Protein AF-A0A0D2G401-F1 (afdb_monomer)

Solvent-accessible surface area (backbone atoms only — not comparable to full-atom values): 17181 Å² total; per-residue (Å²): 138,90,84,88,85,90,82,83,98,74,94,77,90,79,86,78,84,79,87,78,91,78,83,87,80,90,78,93,78,93,73,88,75,78,87,76,73,80,74,78,80,85,78,74,81,63,82,81,68,84,42,55,52,25,94,69,76,30,44,47,68,45,94,86,51,48,35,33,38,40,31,29,62,87,71,49,69,51,73,45,45,28,28,51,22,92,84,48,61,61,70,64,41,33,55,47,48,50,66,41,34,39,53,67,90,87,55,87,67,69,76,70,87,64,90,81,64,101,75,67,71,48,58,47,68,21,50,91,33,41,40,76,40,77,70,24,31,38,36,35,35,34,32,11,39,92,38,46,67,58,48,50,52,51,49,54,55,46,51,54,52,18,60,79,63,76,52,65,64,42,76,32,74,41,72,54,96,94,45,71,51,28,32,40,36,42,34,33,46,37,68,83,66,58,12,31,38,62,66,32,49,51,50,51,51,53,44,50,62,62,48,70,83,50,69,39,54,37,58,44,84,70,60,84,90,54,57,73,68,59,52,51,52,50,47,51,53,50,53,53,52,39,53,51,51,38,49,53,54,50,52,54,47,50,70,68,63,62,61,74,75,69,67,74,77,74,78,73,82,86,80,82,81,82,80,84,89,132

Secondary structure (DSSP, 8-state):
-------S--------PPP---------------------------------B-SS--EEE-TTSSEEEEEBTTS-EEEEE--B-TT--HHHHHHHHHHHHPPPTTS--TT----SSS-PPPPBS--SS-EE-TTSS-EEEEEE-S-HHHHHHHHHHHHHHHHHHT-PPEEEEEEETTEEEEEEEEEE-BTTTTBB-HHHHHHHHHHHHHHTTS-TB-B----TTS-HHHHHHHHHHHHHHHHHHHHHHHHHHHHHT-GGGGTTT--------PPPP-

pLDDT: mean 75.12, std 23.84, range [32.28, 98.5]

Nearest PDB structures (foldseek):
  7bio-assembly1_A  TM=4.732E-01  e=2.708E-01  Streptomyces bottropensis
  9cnz-assembly1_C  TM=3.315E-01  e=2.251E-01  Escherichia coli
  9cxn-assembly1_A  TM=2.986E-01  e=4.431E-01  Homo sapiens
  9cxm-assembly1_A  TM=3.126E-01  e=1.427E+00  Homo sapiens
  9cxw-assembly1_B  TM=3.032E-01  e=4.891E+00  Homo sapiens

InterPro domains:
  IPR001533 Pterin 4 alpha carbinolamine dehydratase [PF01329] (129-210)
  IPR036428 Pterin 4 alpha carbinolamine dehydratase superfamily [G3DSA:3.30.1360.20] (128-212)
  IPR036428 Pterin 4 alpha carbinolamine dehydratase superfamily [SSF55248] (128-211)

Structure (mmCIF, N/CA/C/O backbone):
data_AF-A0A0D2G401-F1
#
_entry.id   AF-A0A0D2G401-F1
#
loop_
_atom_site.group_PDB
_atom_site.id
_atom_site.type_symbol
_atom_site.label_atom_id
_atom_site.label_alt_id
_atom_site.label_comp_id
_atom_site.label_asym_id
_atom_site.label_entity_id
_atom_site.label_seq_id
_atom_site.pdbx_PDB_ins_code
_atom_site.Cartn_x
_atom_site.Cartn_y
_atom_site.Cartn_z
_atom_site.occupancy
_atom_site.B_iso_or_equiv
_atom_site.auth_seq_id
_atom_site.auth_comp_id
_atom_site.auth_asym_id
_atom_site.auth_atom_id
_atom_site.pdbx_PDB_model_num
ATOM 1 N N . MET A 1 1 ? -31.422 2.464 -37.347 1.00 40.69 1 MET A N 1
ATOM 2 C CA . MET A 1 1 ? -31.922 1.142 -37.783 1.00 40.69 1 MET A CA 1
ATOM 3 C C . MET A 1 1 ? -31.826 0.205 -36.592 1.00 40.69 1 MET A C 1
ATOM 5 O O . MET A 1 1 ? -30.722 0.005 -36.108 1.00 40.69 1 MET A O 1
ATOM 9 N N . LEU A 1 2 ? -32.962 -0.252 -36.055 1.00 32.78 2 LEU A N 1
ATOM 10 C CA . LEU A 1 2 ? -33.026 -1.167 -34.909 1.00 32.78 2 LEU A CA 1
ATOM 11 C C . LEU A 1 2 ? -33.154 -2.605 -35.416 1.00 32.78 2 LEU A C 1
ATOM 13 O O . LEU A 1 2 ? -34.022 -2.883 -36.237 1.00 32.78 2 LEU A O 1
ATOM 17 N N . GLN A 1 3 ? -32.340 -3.507 -34.878 1.00 38.44 3 GLN A N 1
ATOM 18 C CA . GLN A 1 3 ? -32.500 -4.949 -35.029 1.00 38.44 3 GLN A CA 1
ATOM 19 C C . GLN A 1 3 ? -32.642 -5.525 -33.615 1.00 38.44 3 GLN A C 1
ATOM 21 O O . GLN A 1 3 ? -31.786 -5.290 -32.764 1.00 38.44 3 GLN A O 1
ATOM 26 N N . VAL A 1 4 ? -33.764 -6.193 -33.340 1.00 35.38 4 VAL A N 1
ATOM 27 C CA . VAL A 1 4 ? -34.111 -6.734 -32.017 1.00 35.38 4 VAL A CA 1
ATOM 28 C C . VAL A 1 4 ? -34.058 -8.257 -32.095 1.00 35.38 4 VAL A C 1
ATOM 30 O O . VAL A 1 4 ? -34.804 -8.857 -32.862 1.00 35.38 4 VAL A O 1
ATOM 33 N N . HIS A 1 5 ? -33.201 -8.877 -31.285 1.00 35.75 5 HIS A N 1
ATOM 34 C CA . HIS A 1 5 ? -33.272 -10.303 -30.965 1.00 35.75 5 HIS A CA 1
ATOM 35 C C . HIS A 1 5 ? -33.695 -10.455 -29.501 1.00 35.75 5 HIS A C 1
ATOM 37 O O . HIS A 1 5 ? -33.092 -9.862 -28.609 1.00 35.75 5 HIS A O 1
ATOM 43 N N . HIS A 1 6 ? -34.739 -11.251 -29.264 1.00 32.28 6 HIS A N 1
ATOM 44 C CA . HIS A 1 6 ? -35.272 -11.561 -27.940 1.00 32.28 6 HIS A CA 1
ATOM 45 C C . HIS A 1 6 ? -34.906 -12.991 -27.541 1.00 32.28 6 HIS A C 1
ATOM 47 O O . HIS A 1 6 ? -35.443 -13.917 -28.137 1.00 32.28 6 HIS A O 1
ATOM 53 N N . VAL A 1 7 ? -34.083 -13.158 -26.497 1.00 38.00 7 VAL A N 1
ATOM 54 C CA . VAL A 1 7 ? -34.142 -14.278 -25.534 1.00 38.00 7 VAL A CA 1
ATOM 55 C C . VAL A 1 7 ? -33.543 -13.799 -24.198 1.00 38.00 7 VAL A C 1
ATOM 57 O O . VAL A 1 7 ? -32.400 -13.359 -24.168 1.00 38.00 7 VAL A O 1
ATOM 60 N N . GLY A 1 8 ? -34.292 -13.933 -23.094 1.00 39.72 8 GLY A N 1
ATOM 61 C CA . GLY A 1 8 ? -33.742 -13.989 -21.727 1.00 39.72 8 GLY A CA 1
ATOM 62 C C . GLY A 1 8 ? -33.809 -12.703 -20.888 1.00 39.72 8 GLY A C 1
ATOM 63 O O . GLY A 1 8 ? -33.126 -11.723 -21.156 1.00 39.72 8 GLY A O 1
ATOM 64 N N . ASN A 1 9 ? -34.614 -12.744 -19.821 1.00 46.44 9 ASN A N 1
ATOM 65 C CA . ASN A 1 9 ? -34.844 -11.681 -18.836 1.00 46.44 9 ASN A CA 1
ATOM 66 C C . ASN A 1 9 ? -33.558 -11.100 -18.217 1.00 46.44 9 ASN A C 1
ATOM 68 O O . ASN A 1 9 ? -32.934 -11.756 -17.385 1.00 46.44 9 ASN A O 1
ATOM 72 N N . ARG A 1 10 ? -33.253 -9.835 -18.540 1.00 37.25 10 ARG A N 1
ATOM 73 C CA . ARG A 1 10 ? -32.708 -8.782 -17.652 1.00 37.25 10 ARG A CA 1
ATOM 74 C C . ARG A 1 10 ? -32.626 -7.469 -18.445 1.00 37.25 10 ARG A C 1
ATOM 76 O O . ARG A 1 10 ? -31.823 -7.346 -19.364 1.00 37.25 10 ARG A O 1
ATOM 83 N N . CYS A 1 11 ? -33.451 -6.484 -18.093 1.00 32.97 11 CYS A N 1
ATOM 84 C CA . CYS A 1 11 ? -33.366 -5.134 -18.653 1.00 32.97 11 CYS A CA 1
ATOM 85 C C . CYS A 1 11 ? -32.140 -4.416 -18.072 1.00 32.97 11 CYS A C 1
ATOM 87 O O . CYS A 1 11 ? -32.149 -4.025 -16.908 1.00 32.97 11 CYS A O 1
ATOM 89 N N . ILE A 1 12 ? -31.092 -4.241 -18.878 1.00 37.25 12 ILE A N 1
ATOM 90 C CA . ILE A 1 12 ? -29.995 -3.309 -18.596 1.00 37.25 12 ILE A CA 1
ATOM 91 C C . ILE A 1 12 ? -30.171 -2.120 -19.539 1.00 37.25 12 ILE A C 1
ATOM 93 O O . ILE A 1 12 ? -29.899 -2.214 -20.736 1.00 37.25 12 ILE A O 1
ATOM 97 N N . THR A 1 13 ? -30.632 -0.994 -19.004 1.00 37.25 13 THR A N 1
ATOM 98 C CA . THR A 1 13 ? -30.715 0.268 -19.744 1.00 37.25 13 THR A CA 1
ATOM 99 C C . THR A 1 13 ? -29.316 0.883 -19.819 1.00 37.25 13 THR A C 1
ATOM 101 O O . THR A 1 13 ? -28.859 1.518 -18.873 1.00 37.25 13 THR A O 1
ATOM 104 N N . ARG A 1 14 ? -28.605 0.683 -20.936 1.00 35.31 14 ARG A N 1
ATOM 105 C CA . ARG A 1 14 ? -27.392 1.449 -21.267 1.00 35.31 14 ARG A CA 1
ATOM 106 C C . ARG A 1 14 ? -27.794 2.704 -22.037 1.00 35.31 14 ARG A C 1
ATOM 108 O O . ARG A 1 14 ? -28.233 2.613 -23.179 1.00 35.31 14 ARG A O 1
ATOM 115 N N . ILE A 1 15 ? -27.626 3.870 -21.417 1.00 42.66 15 ILE A N 1
ATOM 116 C CA . ILE A 1 15 ? -27.708 5.163 -22.101 1.00 42.66 15 ILE A CA 1
ATOM 117 C C . ILE A 1 15 ? -26.323 5.455 -22.685 1.00 42.66 15 ILE A C 1
ATOM 119 O O . ILE A 1 15 ? -25.358 5.619 -21.944 1.00 42.66 15 ILE A O 1
ATOM 123 N N . ILE A 1 16 ? -26.232 5.501 -24.014 1.00 37.31 16 ILE A N 1
ATOM 124 C CA . ILE A 1 16 ? -25.067 6.000 -24.750 1.00 37.31 16 ILE A CA 1
ATOM 125 C C . ILE A 1 16 ? -25.396 7.435 -25.177 1.00 37.31 16 ILE A C 1
ATOM 127 O O . ILE A 1 16 ? -26.24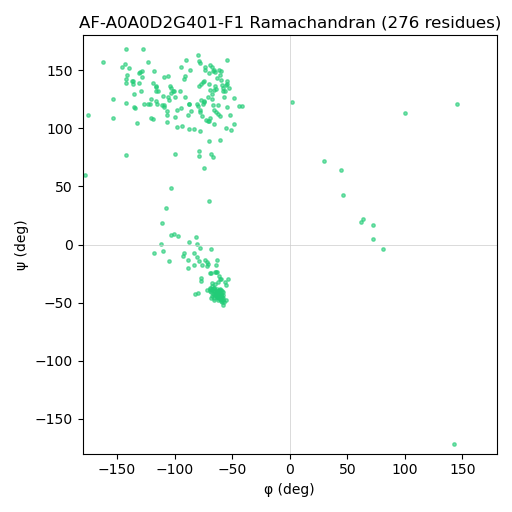6 7.604 -26.054 1.00 37.31 16 ILE A O 1
ATOM 131 N N . PRO A 1 17 ? -24.766 8.480 -24.618 1.00 43.41 17 PRO A N 1
ATOM 132 C CA . PRO A 1 17 ? -24.787 9.783 -25.258 1.00 43.41 17 PRO A CA 1
ATOM 133 C C . PRO A 1 17 ? -23.747 9.814 -26.385 1.00 43.41 17 PRO A C 1
ATOM 135 O O . PRO A 1 17 ? -22.551 9.613 -26.177 1.00 43.41 17 PRO A O 1
ATOM 138 N N . ALA A 1 18 ? -24.249 10.042 -27.597 1.00 35.56 18 ALA A N 1
ATOM 139 C CA . ALA A 1 18 ? -23.469 10.269 -28.801 1.00 35.56 18 ALA A CA 1
ATOM 140 C C . ALA A 1 18 ? -22.627 11.548 -28.684 1.00 35.56 18 ALA A C 1
ATOM 142 O O . ALA A 1 18 ? -23.067 12.560 -28.135 1.00 35.56 18 ALA A O 1
ATOM 143 N N . SER A 1 19 ? -21.418 11.489 -29.241 1.00 34.53 19 SER A N 1
ATOM 144 C CA . SER A 1 19 ? -20.530 12.631 -29.384 1.00 34.53 19 SER A CA 1
ATOM 145 C C . SER A 1 19 ? -21.128 13.661 -30.345 1.00 34.53 19 SER A C 1
ATOM 147 O O . SER A 1 19 ? -21.571 13.344 -31.448 1.00 34.53 19 SER A O 1
ATOM 149 N N . VAL A 1 20 ? -21.101 14.924 -29.931 1.00 43.16 20 VAL A N 1
ATOM 150 C CA . VAL A 1 20 ? -21.258 16.068 -30.828 1.00 43.16 20 VAL A CA 1
ATOM 151 C C . VAL A 1 20 ? -19.992 16.894 -30.690 1.00 43.16 20 VAL A C 1
ATOM 153 O O . VAL A 1 20 ? -19.742 17.513 -29.658 1.00 43.16 20 VAL A O 1
ATOM 156 N N . GLY A 1 21 ? -19.169 16.866 -31.734 1.00 33.06 21 GLY A N 1
ATOM 157 C CA . GLY A 1 21 ? -18.056 17.789 -31.878 1.00 33.06 21 GLY A CA 1
ATOM 158 C C . GLY A 1 21 ? -18.568 19.200 -32.152 1.00 33.06 21 GLY A C 1
ATOM 159 O O . GLY A 1 21 ? -19.469 19.388 -32.968 1.00 33.06 21 GLY A O 1
ATOM 160 N N . ARG A 1 22 ? -17.951 20.199 -31.517 1.00 37.66 22 ARG A N 1
ATOM 161 C CA . ARG A 1 22 ? -17.865 21.556 -32.064 1.00 37.66 22 ARG A CA 1
ATOM 162 C C . ARG A 1 22 ? -16.517 22.187 -31.753 1.00 37.66 22 ARG A C 1
ATOM 164 O O . ARG A 1 22 ? -15.961 22.041 -30.670 1.00 37.66 22 ARG A O 1
ATOM 171 N N . HIS A 1 23 ? -16.037 22.867 -32.783 1.00 32.69 23 HIS A N 1
ATOM 172 C CA . HIS A 1 23 ? -14.822 23.652 -32.875 1.00 32.69 23 HIS A CA 1
ATOM 173 C C . HIS A 1 23 ? -14.679 24.743 -31.808 1.00 32.69 23 HIS A C 1
ATOM 175 O O . HIS A 1 23 ? -15.617 25.473 -31.499 1.00 32.69 23 HIS A O 1
ATOM 181 N N . VAL A 1 24 ? -13.429 24.854 -31.357 1.00 36.97 24 VAL A N 1
ATOM 182 C CA . VAL A 1 24 ? -12.599 26.050 -31.148 1.00 36.97 24 VAL A CA 1
ATOM 183 C C . VAL A 1 24 ? -13.265 27.400 -31.456 1.00 36.97 24 VAL A C 1
ATOM 185 O O . VAL A 1 24 ? -13.588 27.696 -32.602 1.00 36.97 24 VAL A O 1
ATOM 188 N N . ASN A 1 25 ? -13.304 28.276 -30.450 1.00 33.84 25 ASN A N 1
ATOM 189 C CA . ASN A 1 25 ? -12.947 29.676 -30.646 1.00 33.84 25 ASN A CA 1
ATOM 190 C C . ASN A 1 25 ? -12.192 30.202 -29.423 1.00 33.84 25 ASN A C 1
ATOM 192 O O . ASN A 1 25 ? -12.658 30.142 -28.288 1.00 33.84 25 ASN A O 1
ATOM 196 N N . GLN A 1 26 ? -10.984 30.668 -29.710 1.00 41.41 26 GLN A N 1
ATOM 197 C CA . GLN A 1 26 ? -10.028 31.293 -28.815 1.00 41.41 26 GLN A CA 1
ATOM 198 C C . GLN A 1 26 ? -10.456 32.756 -28.638 1.00 41.41 26 GLN A C 1
ATOM 200 O O . GLN A 1 26 ? -10.518 33.495 -29.617 1.00 41.41 26 GLN A O 1
ATOM 205 N N . MET A 1 27 ? -10.733 33.194 -27.411 1.00 36.06 27 MET A N 1
ATOM 206 C CA . MET A 1 27 ? -10.718 34.617 -27.071 1.00 36.06 27 MET A CA 1
ATOM 207 C C . MET A 1 27 ? -9.969 34.817 -25.758 1.00 36.06 27 MET A C 1
ATOM 209 O O . MET A 1 27 ? -10.336 34.294 -24.710 1.00 36.06 27 MET A O 1
ATOM 213 N N . LEU A 1 28 ? -8.874 35.562 -25.880 1.00 43.41 28 LEU A N 1
ATOM 214 C CA . LEU A 1 28 ? -8.039 36.091 -24.814 1.00 43.41 28 LEU A CA 1
ATOM 215 C C . LEU A 1 28 ? -8.816 37.150 -24.026 1.00 43.41 28 LEU A C 1
ATOM 217 O O . LEU A 1 28 ? -9.286 38.112 -24.628 1.00 43.41 28 LEU A O 1
ATOM 221 N N . GLN A 1 29 ? -8.845 37.037 -22.696 1.00 40.53 29 GLN A N 1
ATOM 222 C CA . GLN A 1 29 ? -8.871 38.202 -21.807 1.00 40.53 29 GLN A CA 1
ATOM 223 C C . GLN A 1 29 ? -8.018 37.954 -20.549 1.00 40.53 29 GLN A C 1
ATOM 225 O O . GLN A 1 29 ? -7.993 36.829 -20.043 1.00 40.53 29 GLN A O 1
ATOM 230 N N . PRO A 1 30 ? -7.304 38.982 -20.048 1.00 43.06 30 PRO A N 1
ATOM 231 C CA . PRO A 1 30 ? -6.438 38.884 -18.882 1.00 43.06 30 PRO A CA 1
ATOM 232 C C . PRO A 1 30 ? -7.249 39.132 -17.602 1.00 43.06 30 PRO A C 1
ATOM 234 O O . PRO A 1 30 ? -7.842 40.193 -17.425 1.00 43.06 30 PRO A O 1
ATOM 237 N N . GLY A 1 31 ? -7.273 38.152 -16.701 1.00 36.28 31 GLY A N 1
ATOM 238 C CA . GLY A 1 31 ? -7.944 38.244 -15.405 1.00 36.28 31 GLY A CA 1
ATOM 239 C C . GLY A 1 31 ? -6.979 37.901 -14.278 1.00 36.28 31 GLY A C 1
ATOM 240 O O . GLY A 1 31 ? -6.401 36.819 -14.261 1.00 36.28 31 GLY A O 1
ATOM 241 N N . PHE A 1 32 ? -6.794 38.855 -13.372 1.00 45.03 32 PHE A N 1
ATOM 242 C CA . PHE A 1 32 ? -5.934 38.823 -12.193 1.00 45.03 32 PHE A CA 1
ATOM 243 C C . PHE A 1 32 ? -6.040 37.507 -11.407 1.00 45.03 32 PHE A C 1
ATOM 245 O O . PHE A 1 32 ? -7.103 37.148 -10.901 1.00 45.03 32 PHE A O 1
ATOM 252 N N . GLY A 1 33 ? -4.919 36.791 -11.298 1.00 39.19 33 GLY A N 1
ATOM 253 C CA . GLY A 1 33 ? -4.829 35.565 -10.512 1.00 39.19 33 GLY A CA 1
ATOM 254 C C . GLY A 1 33 ? -4.797 35.854 -9.005 1.00 39.19 33 GLY A C 1
ATOM 255 O O . GLY A 1 33 ? -4.123 36.798 -8.586 1.00 39.19 33 GLY A O 1
ATOM 256 N N . PRO A 1 34 ? -5.471 35.046 -8.168 1.00 44.97 34 PRO A N 1
ATOM 257 C CA . PRO A 1 34 ? -5.285 35.095 -6.727 1.00 44.97 34 PRO A CA 1
ATOM 258 C C . PRO A 1 34 ? -3.889 34.571 -6.378 1.00 44.97 34 PRO A C 1
ATOM 260 O O . PRO A 1 34 ? -3.456 33.525 -6.868 1.00 44.97 34 PRO A O 1
ATOM 263 N N . THR A 1 35 ? -3.194 35.312 -5.518 1.00 44.12 35 THR A N 1
ATOM 264 C CA . THR A 1 35 ? -1.897 34.976 -4.927 1.00 44.12 35 THR A CA 1
ATOM 265 C C . THR A 1 35 ? -1.939 33.572 -4.325 1.00 44.12 35 THR A C 1
ATOM 267 O O . THR A 1 35 ? -2.421 33.370 -3.210 1.00 44.12 35 THR A O 1
ATOM 270 N N . ARG A 1 36 ? -1.441 32.575 -5.066 1.00 37.94 36 ARG A N 1
ATOM 271 C CA . ARG A 1 36 ? -1.163 31.248 -4.517 1.00 37.94 36 ARG A CA 1
ATOM 272 C C . ARG A 1 36 ? 0.028 31.390 -3.583 1.00 37.94 36 ARG A C 1
ATOM 274 O O . ARG A 1 36 ? 1.157 31.572 -4.032 1.00 37.94 36 ARG A O 1
ATOM 281 N N . LEU A 1 37 ? -0.244 31.335 -2.284 1.00 49.09 37 LEU A N 1
ATOM 282 C CA . LEU A 1 37 ? 0.791 31.148 -1.278 1.00 49.09 37 LEU A CA 1
ATOM 283 C C . LEU A 1 37 ? 1.575 29.868 -1.615 1.00 49.09 37 LEU A C 1
ATOM 285 O O . LEU A 1 37 ? 0.959 28.865 -1.990 1.00 49.09 37 LEU A O 1
ATOM 289 N N . PRO A 1 38 ? 2.911 29.879 -1.505 1.00 38.22 38 PRO A N 1
ATOM 290 C CA . PRO A 1 38 ? 3.705 28.682 -1.713 1.00 38.22 38 PRO A CA 1
ATOM 291 C C . PRO A 1 38 ? 3.328 27.667 -0.632 1.00 38.22 38 PRO A C 1
ATOM 293 O O . PRO A 1 38 ? 3.557 27.891 0.556 1.00 38.22 38 PRO A O 1
ATOM 296 N N . HIS A 1 39 ? 2.721 26.552 -1.037 1.00 37.50 39 HIS A N 1
ATOM 297 C CA . HIS A 1 39 ? 2.644 25.390 -0.165 1.00 37.50 39 HIS A CA 1
ATOM 298 C C . HIS A 1 39 ? 4.075 24.981 0.201 1.00 37.50 39 HIS A C 1
ATOM 300 O O . HIS A 1 39 ? 4.923 24.902 -0.696 1.00 37.50 39 HIS A O 1
ATOM 306 N N . PRO A 1 40 ? 4.374 24.739 1.489 1.00 34.06 40 PRO A N 1
ATOM 307 C CA . PRO A 1 40 ? 5.669 24.203 1.858 1.00 34.06 40 PRO A CA 1
ATOM 308 C C . PRO A 1 40 ? 5.840 22.859 1.142 1.00 34.06 40 PRO A C 1
ATOM 310 O O . PRO A 1 40 ? 4.887 22.073 1.078 1.00 34.06 40 PRO A O 1
ATOM 313 N N . PRO A 1 41 ? 7.023 22.574 0.582 1.00 39.31 41 PRO A N 1
ATOM 314 C CA . PRO A 1 41 ? 7.268 21.270 0.011 1.00 39.31 41 PRO A CA 1
ATOM 315 C C . PRO A 1 41 ? 7.239 20.270 1.168 1.00 39.31 41 PRO A C 1
ATOM 317 O O . PRO A 1 41 ? 8.074 20.322 2.072 1.00 39.31 41 PRO A O 1
ATOM 320 N N . PHE A 1 42 ? 6.266 19.359 1.158 1.00 38.09 42 PHE A N 1
ATOM 321 C CA . PHE A 1 42 ? 6.308 18.148 1.970 1.00 38.09 42 PHE A CA 1
ATOM 322 C C . PHE A 1 42 ? 7.460 17.275 1.451 1.00 38.09 42 PHE A C 1
ATOM 324 O O . PHE A 1 42 ? 7.265 16.290 0.749 1.00 38.09 42 PHE A O 1
ATOM 331 N N . HIS A 1 43 ? 8.697 17.656 1.768 1.00 37.56 43 HIS A N 1
ATOM 332 C CA . HIS A 1 43 ? 9.862 16.801 1.613 1.00 37.56 43 HIS A CA 1
ATOM 333 C C . HIS A 1 43 ? 9.899 15.821 2.783 1.00 37.56 43 HIS A C 1
ATOM 335 O O . HIS A 1 43 ? 10.700 15.949 3.702 1.00 37.56 43 HIS A O 1
ATOM 341 N N . ALA A 1 44 ? 9.039 14.809 2.728 1.00 37.06 44 ALA A N 1
ATOM 342 C CA . ALA A 1 44 ? 9.265 13.561 3.443 1.00 37.06 44 ALA A CA 1
ATOM 343 C C . ALA A 1 44 ? 9.732 12.488 2.450 1.00 37.06 44 ALA A C 1
ATOM 345 O O . ALA A 1 44 ? 9.231 11.370 2.440 1.00 37.06 44 ALA A O 1
ATOM 346 N N . SER A 1 45 ? 10.727 12.827 1.621 1.00 37.62 45 SER A N 1
ATOM 347 C CA . SER A 1 45 ? 11.539 11.827 0.921 1.00 37.62 45 SER A CA 1
ATOM 348 C C . SER A 1 45 ? 12.492 11.200 1.942 1.00 37.62 45 SER A C 1
ATOM 350 O O . SER A 1 45 ? 13.711 11.379 1.883 1.00 37.62 45 SER A O 1
ATOM 352 N N . SER A 1 46 ? 11.946 10.478 2.921 1.00 45.09 46 SER A N 1
ATOM 353 C CA . SER A 1 46 ? 12.740 9.450 3.572 1.00 45.09 46 SER A CA 1
ATOM 354 C C . SER A 1 46 ? 12.991 8.392 2.504 1.00 45.09 46 SER A C 1
ATOM 356 O O . SER A 1 46 ? 12.056 7.851 1.919 1.00 45.09 46 SER A O 1
ATOM 358 N N . LEU A 1 47 ? 14.267 8.141 2.195 1.00 48.56 47 LEU A N 1
ATOM 359 C CA . LEU A 1 47 ? 14.674 6.914 1.514 1.00 48.56 47 LEU A CA 1
ATOM 360 C C . LEU A 1 47 ? 13.999 5.765 2.265 1.00 48.56 47 LEU A C 1
ATOM 362 O O . LEU A 1 47 ? 14.355 5.484 3.413 1.00 48.56 47 LEU A O 1
ATOM 366 N N . ARG A 1 48 ? 12.938 5.218 1.669 1.00 59.78 48 ARG A N 1
ATOM 367 C CA . ARG A 1 48 ? 12.070 4.249 2.324 1.00 59.78 48 ARG A CA 1
ATOM 368 C C . ARG A 1 48 ? 12.860 2.963 2.456 1.00 59.78 48 ARG A C 1
ATOM 370 O O . ARG A 1 48 ? 13.146 2.313 1.463 1.00 59.78 48 ARG A O 1
ATOM 377 N N . ARG A 1 49 ? 13.286 2.680 3.685 1.00 59.72 49 ARG A N 1
ATOM 378 C CA . ARG A 1 49 ? 14.068 1.494 4.026 1.00 59.72 49 ARG A CA 1
ATOM 379 C C . ARG A 1 49 ? 13.147 0.286 4.039 1.00 59.72 49 ARG A C 1
ATOM 381 O O . ARG A 1 49 ? 12.058 0.378 4.606 1.00 59.72 49 ARG A O 1
ATOM 388 N N . SER A 1 50 ? 13.624 -0.840 3.516 1.00 69.88 50 SER A N 1
ATOM 389 C CA . SER A 1 50 ? 13.033 -2.148 3.804 1.00 69.88 50 SER A CA 1
ATOM 390 C C . SER A 1 50 ? 12.843 -2.306 5.315 1.00 69.88 50 SER A C 1
ATOM 392 O O . SER A 1 50 ? 13.776 -2.097 6.101 1.00 69.88 50 SER A O 1
ATOM 394 N N . LEU A 1 51 ? 11.615 -2.621 5.730 1.00 79.06 51 LEU A N 1
ATOM 395 C CA . LEU A 1 51 ? 11.255 -2.747 7.136 1.00 79.06 51 LEU A CA 1
ATOM 396 C C . LEU A 1 51 ? 11.403 -4.208 7.554 1.00 79.06 51 LEU A C 1
ATOM 398 O O . LEU A 1 51 ? 10.548 -5.051 7.290 1.00 79.06 51 LEU A O 1
ATOM 402 N N . TYR A 1 52 ? 12.497 -4.504 8.249 1.00 86.19 52 TYR A N 1
ATOM 403 C CA . TYR A 1 52 ? 12.642 -5.761 8.972 1.00 86.19 52 TYR A CA 1
ATOM 404 C C . TYR A 1 52 ? 11.956 -5.610 10.322 1.00 86.19 52 TYR A C 1
ATOM 406 O O . TYR A 1 52 ? 12.506 -4.995 11.237 1.00 86.19 52 TYR A O 1
ATOM 414 N N . LEU A 1 53 ? 10.732 -6.114 10.422 1.00 88.06 53 LEU A N 1
ATOM 415 C CA . LEU A 1 53 ? 9.927 -6.022 11.635 1.00 88.06 53 LEU A CA 1
ATOM 416 C C . LEU A 1 53 ? 10.439 -6.978 12.726 1.00 88.06 53 LEU A C 1
ATOM 418 O O . LEU A 1 53 ? 11.042 -8.012 12.438 1.00 88.06 53 LEU A O 1
ATOM 422 N N . SER A 1 54 ? 10.204 -6.619 13.989 1.00 88.44 54 SER A N 1
ATOM 423 C CA . SER A 1 54 ? 10.462 -7.482 15.148 1.00 88.44 54 SER A CA 1
ATOM 424 C C . SER A 1 54 ? 9.655 -8.783 15.053 1.00 88.44 54 SER A C 1
ATOM 426 O O . SER A 1 54 ? 8.486 -8.769 14.678 1.00 88.44 54 SER A O 1
ATOM 428 N N . SER A 1 55 ? 10.242 -9.913 15.452 1.00 85.44 55 SER A N 1
ATOM 429 C CA . SER A 1 55 ? 9.524 -11.196 15.521 1.00 85.44 55 SER A CA 1
ATOM 430 C C . SER A 1 55 ? 8.466 -11.229 16.629 1.00 85.44 55 SER A C 1
ATOM 432 O O . SER A 1 55 ? 7.495 -11.979 16.536 1.00 85.44 55 SER A O 1
ATOM 434 N N . THR A 1 56 ? 8.627 -10.402 17.664 1.00 85.31 56 THR A N 1
ATOM 435 C CA . THR A 1 56 ? 7.704 -10.316 18.798 1.00 85.31 56 THR A CA 1
ATOM 436 C C . THR A 1 56 ? 6.946 -9.001 18.733 1.00 85.31 56 THR A C 1
ATOM 438 O O . THR A 1 56 ? 7.560 -7.937 18.811 1.00 85.31 56 THR A O 1
ATOM 441 N N . ALA A 1 57 ? 5.620 -9.094 18.598 1.00 84.88 57 ALA A N 1
ATOM 442 C CA . ALA A 1 57 ? 4.681 -7.969 18.575 1.00 84.88 57 ALA A CA 1
ATOM 443 C C . ALA A 1 57 ? 5.149 -6.777 17.695 1.00 84.88 57 ALA A C 1
ATOM 445 O O . ALA A 1 57 ? 5.415 -5.682 18.185 1.00 84.88 57 ALA A O 1
ATOM 446 N N . PRO A 1 58 ? 5.273 -6.983 16.372 1.00 91.81 58 PRO A N 1
ATOM 447 C CA . PRO A 1 58 ? 5.863 -6.005 15.452 1.00 91.81 58 PRO A CA 1
ATOM 448 C C . PRO A 1 58 ? 5.089 -4.690 15.334 1.00 91.81 58 PRO A C 1
ATOM 450 O O . PRO A 1 58 ? 5.662 -3.676 14.940 1.00 91.81 58 PRO A O 1
ATOM 453 N N . ILE A 1 59 ? 3.789 -4.700 15.635 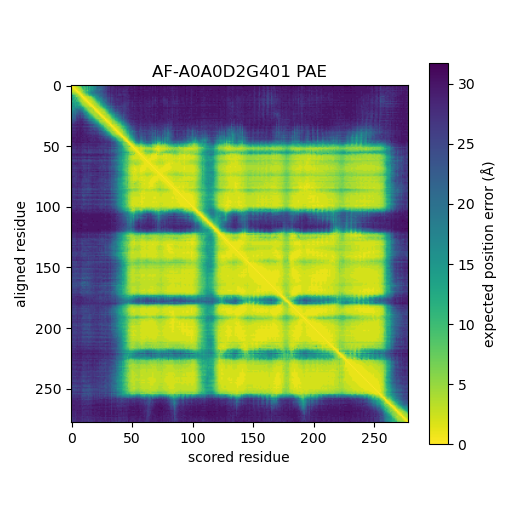1.00 94.69 59 ILE A N 1
ATOM 454 C CA . ILE A 1 59 ? 2.911 -3.542 15.487 1.00 94.69 59 ILE A CA 1
ATOM 455 C C . ILE A 1 59 ? 2.037 -3.396 16.728 1.00 94.69 59 ILE A C 1
ATOM 457 O O . ILE A 1 59 ? 1.340 -4.331 17.121 1.00 94.69 59 ILE A O 1
ATOM 461 N N . HIS A 1 60 ? 2.022 -2.187 17.287 1.00 95.31 60 HIS A N 1
ATOM 462 C CA . HIS A 1 60 ? 1.159 -1.801 18.398 1.00 95.31 60 HIS A CA 1
ATOM 463 C C . HIS A 1 60 ? 0.390 -0.524 18.078 1.00 95.31 60 HIS A C 1
ATOM 465 O O . HIS A 1 60 ? 0.926 0.400 17.469 1.00 95.31 60 HIS A O 1
ATOM 471 N N . PHE A 1 61 ? -0.848 -0.441 18.554 1.00 95.56 61 PHE A N 1
ATOM 472 C CA . PHE A 1 61 ? -1.662 0.766 18.452 1.00 95.56 61 PHE A CA 1
ATOM 473 C C . PHE A 1 61 ? -1.826 1.417 19.816 1.00 95.56 61 PHE A C 1
ATOM 475 O O . PHE A 1 61 ? -1.959 0.732 20.831 1.00 95.56 61 PHE A O 1
ATOM 482 N N . SER A 1 62 ? -1.853 2.744 19.836 1.00 95.19 62 SER A N 1
ATOM 483 C CA . SER A 1 62 ? -2.248 3.487 21.026 1.00 95.19 62 SER A CA 1
ATOM 484 C C . SER A 1 62 ? -3.722 3.234 21.365 1.00 95.19 62 SER A C 1
ATOM 486 O O . SER A 1 62 ? -4.557 3.008 20.485 1.00 95.19 62 SER A O 1
ATOM 488 N N . ALA A 1 63 ? -4.065 3.311 22.655 1.00 92.38 63 ALA A N 1
ATOM 489 C CA . ALA A 1 63 ? -5.434 3.094 23.133 1.00 92.38 63 ALA A CA 1
ATOM 490 C C . ALA A 1 63 ? -6.447 4.089 22.530 1.00 92.38 63 ALA A C 1
ATOM 492 O O . ALA A 1 63 ? -7.607 3.746 22.314 1.00 92.38 63 ALA A O 1
ATOM 493 N N . ASP A 1 64 ? -5.996 5.304 22.202 1.00 93.56 64 ASP A N 1
ATOM 494 C CA . ASP A 1 64 ? -6.801 6.345 21.554 1.00 93.56 64 ASP A CA 1
ATOM 495 C C . ASP A 1 64 ? -7.003 6.129 20.041 1.00 93.56 64 ASP A C 1
ATOM 497 O O . ASP A 1 64 ? -7.734 6.890 19.405 1.00 93.56 64 ASP A O 1
ATOM 501 N N . ARG A 1 65 ? -6.394 5.080 19.466 1.00 94.12 65 ARG A N 1
ATOM 502 C CA . ARG A 1 65 ? -6.476 4.697 18.046 1.00 94.12 65 ARG A CA 1
ATOM 503 C C . ARG A 1 65 ? -5.897 5.735 17.077 1.00 94.12 65 ARG A C 1
ATOM 505 O O . ARG A 1 65 ? -6.277 5.731 15.907 1.00 94.12 65 ARG A O 1
ATOM 512 N N . ARG A 1 66 ? -5.009 6.621 17.540 1.00 95.69 66 ARG A N 1
ATOM 513 C CA . ARG A 1 66 ? -4.432 7.713 16.726 1.00 95.69 66 ARG A CA 1
ATOM 514 C C . ARG A 1 66 ? -3.000 7.477 16.278 1.00 95.69 66 ARG A C 1
ATOM 516 O O . ARG A 1 66 ? -2.526 8.182 15.388 1.00 95.69 66 ARG A O 1
ATOM 523 N N . THR A 1 67 ? -2.329 6.500 16.874 1.00 96.44 67 THR A N 1
ATOM 524 C CA . THR A 1 67 ? -0.901 6.275 16.681 1.00 96.44 67 THR A CA 1
ATOM 525 C C . THR A 1 67 ? -0.622 4.790 16.505 1.00 96.44 67 THR A C 1
ATOM 527 O O . THR A 1 67 ? -1.215 3.940 17.174 1.00 96.44 67 THR A O 1
ATOM 530 N N . ILE A 1 68 ? 0.302 4.487 15.599 1.00 96.56 68 ILE A N 1
ATOM 531 C CA . ILE A 1 68 ? 0.870 3.158 15.391 1.00 96.56 68 ILE A CA 1
ATOM 532 C C . ILE A 1 68 ? 2.362 3.204 15.723 1.00 96.56 68 ILE A C 1
ATOM 534 O O . ILE A 1 68 ? 3.069 4.134 15.332 1.00 96.56 68 ILE A O 1
ATOM 538 N N . ASN A 1 69 ? 2.822 2.192 16.450 1.00 96.19 69 ASN A N 1
ATOM 539 C CA . ASN A 1 69 ? 4.223 1.930 16.740 1.00 96.19 69 ASN A CA 1
ATOM 540 C C . ASN A 1 69 ? 4.643 0.683 15.965 1.00 96.19 69 ASN A C 1
ATOM 542 O O . ASN A 1 69 ? 4.062 -0.387 16.154 1.00 96.19 69 ASN A O 1
ATOM 546 N N . ILE A 1 70 ? 5.636 0.834 15.097 1.00 94.62 70 ILE A N 1
ATOM 547 C CA . ILE A 1 70 ? 6.204 -0.233 14.277 1.00 94.62 70 ILE A CA 1
ATOM 548 C C . ILE A 1 70 ? 7.577 -0.567 14.857 1.00 94.62 70 ILE A C 1
ATOM 550 O O . ILE A 1 70 ? 8.499 0.250 14.806 1.00 94.62 70 ILE A O 1
ATOM 554 N N . CYS A 1 71 ? 7.696 -1.757 15.434 1.00 94.44 71 CYS A N 1
ATOM 555 C CA . CYS A 1 71 ? 8.909 -2.249 16.072 1.00 94.44 71 CYS A CA 1
ATOM 556 C C . CYS A 1 71 ? 9.792 -2.941 15.031 1.00 94.44 71 CYS A C 1
ATOM 558 O O . CYS A 1 71 ? 9.382 -3.924 14.410 1.00 94.44 71 CYS A O 1
ATOM 560 N N . LEU A 1 72 ? 11.013 -2.446 14.853 1.00 92.38 72 LEU A N 1
ATOM 561 C CA . LEU A 1 72 ? 11.999 -3.009 13.937 1.00 92.38 72 LEU A CA 1
ATOM 562 C C . LEU A 1 72 ? 12.869 -4.062 14.636 1.00 92.38 72 LEU A C 1
ATOM 564 O O . LEU A 1 72 ? 13.020 -4.068 15.857 1.00 92.38 72 LEU A O 1
ATOM 568 N N . LYS A 1 73 ? 13.490 -4.937 13.843 1.00 90.81 73 LYS A N 1
ATOM 569 C CA . LYS A 1 73 ? 14.392 -6.009 14.297 1.00 90.81 73 LYS A CA 1
ATOM 570 C C . LYS A 1 73 ? 15.629 -5.479 15.031 1.00 90.81 73 LYS A C 1
ATOM 572 O O . LYS A 1 73 ? 16.168 -6.172 15.885 1.00 90.81 73 LYS A O 1
ATOM 577 N N . ASP A 1 74 ? 16.059 -4.252 14.731 1.00 89.62 74 ASP A N 1
ATOM 578 C CA . ASP A 1 74 ? 17.162 -3.567 15.422 1.00 89.62 74 ASP A CA 1
ATOM 579 C C . ASP A 1 74 ? 16.736 -2.897 16.746 1.00 89.62 74 ASP A C 1
ATOM 581 O O . ASP A 1 74 ? 17.522 -2.170 17.353 1.00 89.62 74 ASP A O 1
ATOM 585 N N . GLY A 1 75 ? 15.493 -3.121 17.187 1.00 90.88 75 GLY A N 1
ATOM 586 C CA . GLY A 1 75 ? 14.925 -2.558 18.409 1.00 90.88 75 GLY A CA 1
ATOM 587 C C . GLY A 1 75 ? 14.427 -1.118 18.269 1.00 90.88 75 GLY A C 1
ATOM 588 O O . GLY A 1 75 ? 13.854 -0.586 19.221 1.00 90.88 75 GLY A O 1
ATOM 589 N N . LYS A 1 76 ? 14.603 -0.466 17.109 1.00 92.94 76 LYS A N 1
ATOM 590 C CA . LYS A 1 76 ? 14.037 0.869 16.882 1.00 92.94 76 LYS A CA 1
ATOM 591 C C . LYS A 1 76 ? 12.521 0.798 16.757 1.00 92.94 76 LYS A C 1
ATOM 593 O O . LYS A 1 76 ? 11.965 -0.153 16.212 1.00 92.94 76 LYS A O 1
ATOM 598 N N . VAL A 1 77 ? 11.860 1.858 17.207 1.00 94.00 77 VAL A N 1
ATOM 599 C CA . VAL A 1 77 ? 10.411 2.017 17.091 1.00 94.00 77 VAL A CA 1
ATOM 600 C C . VAL A 1 77 ? 10.121 3.214 16.198 1.00 94.00 77 VAL A C 1
ATOM 602 O O . VAL A 1 77 ? 10.585 4.322 16.467 1.00 94.00 77 VAL A O 1
ATOM 605 N N . ILE A 1 78 ? 9.363 2.986 15.128 1.00 92.56 78 ILE A N 1
ATOM 606 C CA . ILE A 1 78 ? 8.806 4.051 14.296 1.00 92.56 78 ILE A CA 1
ATOM 607 C C . ILE A 1 78 ? 7.401 4.344 14.805 1.00 92.56 78 ILE A C 1
ATOM 609 O O . ILE A 1 78 ? 6.523 3.485 14.753 1.00 92.56 78 ILE A O 1
ATOM 613 N N . THR A 1 79 ? 7.189 5.566 15.276 1.00 95.00 79 THR A N 1
ATOM 614 C CA . THR A 1 79 ? 5.881 6.052 15.710 1.00 95.00 79 THR A CA 1
ATOM 615 C C . THR A 1 79 ? 5.324 6.996 14.655 1.00 95.00 79 THR A C 1
ATOM 617 O O . THR A 1 79 ? 5.966 7.989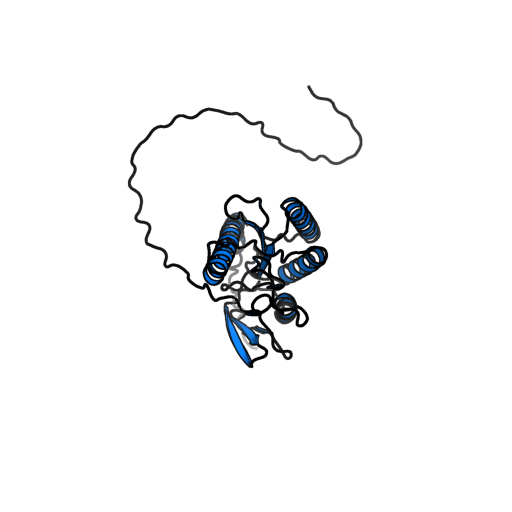 14.314 1.00 95.00 79 THR A O 1
ATOM 620 N N . GLN A 1 80 ? 4.128 6.712 14.146 1.00 95.06 80 GLN A N 1
ATOM 621 C CA . GLN A 1 80 ? 3.448 7.596 13.198 1.00 95.06 80 GLN A CA 1
ATOM 622 C C . GLN A 1 80 ? 1.943 7.653 13.446 1.00 95.06 80 GLN A C 1
ATOM 624 O O . GLN A 1 80 ? 1.379 6.862 14.208 1.00 95.06 80 GLN A O 1
ATOM 629 N N . ARG A 1 81 ? 1.288 8.614 12.792 1.00 96.06 81 ARG A N 1
ATOM 630 C CA . ARG A 1 81 ? -0.164 8.754 12.837 1.00 96.06 81 ARG A CA 1
ATOM 631 C C . ARG A 1 81 ? -0.828 7.497 12.276 1.00 96.06 81 ARG A C 1
ATOM 633 O O . ARG A 1 81 ? -0.330 6.865 11.348 1.00 96.06 81 ARG A O 1
ATOM 640 N N . PHE A 1 82 ? -1.970 7.158 12.855 1.00 96.25 82 PHE A N 1
ATOM 641 C CA . PHE A 1 82 ? -2.834 6.076 12.425 1.00 96.25 82 PHE A CA 1
ATOM 642 C C . PHE A 1 82 ? -4.287 6.536 12.433 1.00 96.25 82 PHE A C 1
ATOM 644 O O . PHE A 1 82 ? -4.710 7.313 13.289 1.00 96.25 82 PHE A O 1
ATOM 651 N N . SER A 1 83 ? -5.058 6.117 11.440 1.00 95.75 83 SER A N 1
ATOM 652 C CA . SER A 1 83 ? -6.446 6.543 11.277 1.00 95.75 83 SER A CA 1
ATOM 653 C C . SER A 1 83 ? -7.278 5.357 10.788 1.00 95.75 83 SER A C 1
ATOM 655 O O . SER A 1 83 ? -7.590 5.244 9.600 1.00 95.75 83 SER A O 1
ATOM 657 N N . PRO A 1 84 ? -7.613 4.422 11.698 1.00 96.50 84 PRO A N 1
ATOM 658 C CA . PRO A 1 84 ? -8.452 3.284 11.381 1.00 96.50 84 PRO A CA 1
ATOM 659 C C . PRO A 1 84 ? -9.923 3.692 11.351 1.00 96.50 84 PRO A C 1
ATOM 661 O O . PRO A 1 84 ? -10.354 4.627 12.027 1.00 96.50 84 PRO A O 1
ATOM 664 N N . THR A 1 85 ? -10.735 2.904 10.657 1.00 96.19 85 THR A N 1
ATOM 665 C CA . THR A 1 85 ? -12.191 3.019 10.774 1.00 96.19 85 THR A CA 1
ATOM 666 C C . THR A 1 85 ? -12.648 2.781 12.231 1.00 96.19 85 THR A C 1
ATOM 668 O O . THR A 1 85 ? -12.022 1.992 12.956 1.00 96.19 85 THR A O 1
ATOM 671 N N . PRO A 1 86 ? -13.748 3.409 12.702 1.00 92.88 86 PRO A N 1
ATOM 672 C CA . PRO A 1 86 ? -14.189 3.340 14.102 1.00 92.88 86 PRO A CA 1
ATOM 673 C C . PRO A 1 86 ? -14.396 1.918 14.636 1.00 92.88 86 PRO A C 1
ATOM 675 O O . PRO A 1 86 ? -14.099 1.640 15.793 1.00 92.88 86 PRO A O 1
ATOM 678 N N . LYS A 1 87 ? -14.869 1.001 13.783 1.00 91.81 87 LYS A N 1
ATOM 679 C CA . LYS A 1 87 ? -15.150 -0.398 14.142 1.00 91.81 87 LYS A CA 1
ATOM 680 C C . LYS A 1 87 ? -14.018 -1.361 13.782 1.00 91.81 87 LYS A C 1
ATOM 682 O O . LYS A 1 87 ? -14.198 -2.573 13.879 1.00 91.81 87 LYS A O 1
ATOM 687 N N . ALA A 1 88 ? -12.860 -0.863 13.345 1.00 93.00 88 ALA A N 1
ATOM 688 C CA . ALA A 1 88 ? -11.756 -1.749 13.014 1.00 93.00 88 ALA A CA 1
ATOM 689 C C . ALA A 1 88 ? -11.275 -2.507 14.256 1.00 93.00 88 ALA A C 1
ATOM 691 O O . ALA A 1 88 ? -11.056 -1.909 15.315 1.00 93.00 88 ALA A O 1
ATOM 692 N N . ASN A 1 89 ? -11.080 -3.814 14.100 1.00 95.62 89 ASN A N 1
ATOM 693 C CA . ASN A 1 89 ? -10.389 -4.632 15.083 1.00 95.62 89 ASN A CA 1
ATOM 694 C C . ASN A 1 89 ? -8.880 -4.387 14.933 1.00 95.62 89 ASN A C 1
ATOM 696 O O . ASN A 1 89 ? -8.308 -4.701 13.887 1.00 95.62 89 ASN A O 1
ATOM 700 N N . LEU A 1 90 ? -8.268 -3.790 15.957 1.00 95.31 90 LEU A N 1
ATOM 701 C CA . LEU A 1 90 ? -6.870 -3.371 15.914 1.00 95.31 90 LEU A CA 1
ATOM 702 C C . LEU A 1 90 ? -5.918 -4.564 15.900 1.00 95.31 90 LEU A C 1
ATOM 704 O O . LEU A 1 90 ? -5.001 -4.563 15.097 1.00 95.31 90 LEU A O 1
ATOM 708 N N . ASP A 1 91 ? -6.171 -5.624 16.662 1.00 95.06 91 ASP A N 1
ATOM 709 C CA . ASP A 1 91 ? -5.292 -6.803 16.670 1.00 95.06 91 ASP A CA 1
ATOM 710 C C . ASP A 1 91 ? -5.220 -7.466 15.288 1.00 95.06 91 ASP A C 1
ATOM 712 O O . ASP A 1 91 ? -4.150 -7.829 14.798 1.00 95.06 91 ASP A O 1
ATOM 716 N N . ARG A 1 92 ? -6.365 -7.553 14.599 1.00 96.19 92 ARG A N 1
ATOM 717 C CA . ARG A 1 92 ? -6.430 -8.050 13.218 1.00 96.19 92 ARG A CA 1
ATOM 718 C C . ARG A 1 92 ? -5.710 -7.129 12.240 1.00 96.19 92 ARG A C 1
ATOM 720 O O . ARG A 1 92 ? -5.098 -7.633 11.302 1.00 96.19 92 ARG A O 1
ATOM 727 N N . LEU A 1 93 ? -5.795 -5.813 12.437 1.00 96.06 93 LEU A N 1
ATOM 728 C CA . LEU A 1 93 ? -5.051 -4.846 11.633 1.00 96.06 93 LEU A CA 1
ATOM 729 C C . LEU A 1 93 ? -3.544 -4.943 11.884 1.00 96.06 93 LEU A C 1
ATOM 731 O O . LEU A 1 93 ? -2.800 -4.967 10.914 1.00 96.06 93 LEU A O 1
ATOM 735 N N . ALA A 1 94 ? -3.096 -5.054 13.138 1.00 95.50 94 ALA A N 1
ATOM 736 C CA . ALA A 1 94 ? -1.681 -5.206 13.492 1.00 95.50 94 ALA A CA 1
ATOM 737 C C . ALA A 1 94 ? -1.100 -6.452 12.834 1.00 95.50 94 ALA A C 1
ATOM 739 O O . ALA A 1 94 ? -0.073 -6.374 12.165 1.00 95.50 94 ALA A O 1
ATOM 740 N N . LYS A 1 95 ? -1.794 -7.589 12.976 1.00 95.25 95 LYS A N 1
ATOM 741 C CA . LYS A 1 95 ? -1.373 -8.846 12.361 1.00 95.25 95 LYS A CA 1
ATOM 742 C C . LYS A 1 95 ? -1.244 -8.706 10.843 1.00 95.25 95 LYS A C 1
ATOM 744 O O . LYS A 1 95 ? -0.195 -9.013 10.290 1.00 95.25 95 LYS A O 1
ATOM 749 N N . ALA A 1 96 ? -2.285 -8.209 10.178 1.00 95.69 96 ALA A N 1
ATOM 750 C CA . ALA A 1 96 ? -2.288 -8.126 8.723 1.00 95.69 96 ALA A CA 1
ATOM 751 C C . ALA A 1 96 ? -1.295 -7.082 8.179 1.00 95.69 96 ALA A C 1
ATOM 753 O O . ALA A 1 96 ? -0.636 -7.340 7.178 1.00 95.69 96 ALA A O 1
ATOM 754 N N . LEU A 1 97 ? -1.139 -5.930 8.842 1.00 95.50 97 LEU A N 1
ATOM 755 C CA . LEU A 1 97 ? -0.123 -4.938 8.476 1.00 95.50 97 LEU A CA 1
ATOM 756 C C . LEU A 1 97 ? 1.285 -5.505 8.640 1.00 95.50 97 LEU A C 1
ATOM 758 O O . LEU A 1 97 ? 2.120 -5.278 7.774 1.00 95.50 97 LEU A O 1
ATOM 762 N N . SER A 1 98 ? 1.541 -6.275 9.700 1.00 94.00 98 SER A N 1
ATOM 763 C CA . SER A 1 98 ? 2.842 -6.912 9.887 1.00 94.00 98 SER A CA 1
ATOM 764 C C . SER A 1 98 ? 3.176 -7.848 8.731 1.00 94.00 98 SER A C 1
ATOM 766 O O . SER A 1 98 ? 4.297 -7.824 8.246 1.00 94.00 98 SER A O 1
ATOM 768 N N . GLU A 1 99 ? 2.212 -8.651 8.280 1.00 93.00 99 GLU A N 1
ATOM 769 C CA . GLU A 1 99 ? 2.391 -9.561 7.143 1.00 93.00 99 GLU A CA 1
ATOM 770 C C . GLU A 1 99 ? 2.604 -8.794 5.825 1.00 93.00 99 GLU A C 1
ATOM 772 O O . GLU A 1 99 ? 3.427 -9.188 5.005 1.00 93.00 99 GLU A O 1
ATOM 777 N N . LEU A 1 100 ? 1.880 -7.689 5.613 1.00 94.50 100 LEU A N 1
ATOM 778 C CA . LEU A 1 100 ? 1.940 -6.903 4.374 1.00 94.50 100 LEU A CA 1
ATOM 779 C C . LEU A 1 100 ? 3.184 -6.008 4.265 1.00 94.50 100 LEU A C 1
ATOM 781 O O . LEU A 1 100 ? 3.632 -5.731 3.153 1.00 94.50 100 LEU A O 1
ATOM 785 N N . MET A 1 101 ? 3.704 -5.520 5.393 1.00 92.12 101 MET A N 1
ATOM 786 C CA . MET A 1 101 ? 4.835 -4.584 5.453 1.00 92.12 101 MET A CA 1
ATOM 787 C C . MET A 1 101 ? 6.191 -5.281 5.612 1.00 92.12 101 MET A C 1
ATOM 789 O O . MET A 1 101 ? 7.228 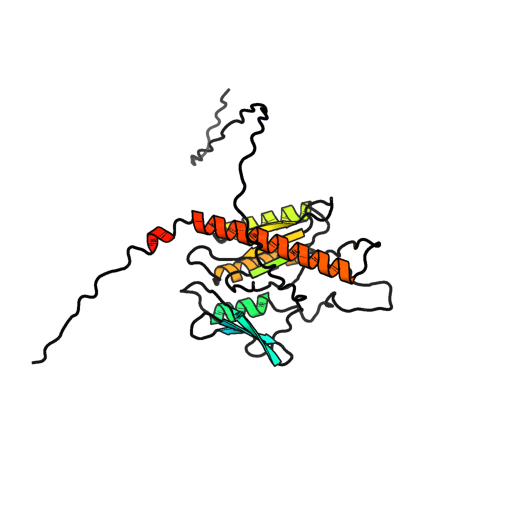-4.626 5.524 1.00 92.12 101 MET A O 1
ATOM 793 N N . GLN A 1 102 ? 6.202 -6.587 5.885 1.00 86.69 102 GLN A N 1
ATOM 794 C CA . GLN A 1 102 ? 7.434 -7.339 6.067 1.00 86.69 102 GLN A CA 1
ATOM 795 C C . GLN A 1 102 ? 8.116 -7.590 4.721 1.00 86.69 102 GLN A C 1
ATOM 797 O O . GLN A 1 102 ? 7.551 -8.216 3.825 1.00 86.69 102 GLN A O 1
ATOM 802 N N . THR A 1 103 ? 9.367 -7.149 4.600 1.00 77.69 103 THR A N 1
ATOM 803 C CA . THR A 1 103 ? 10.215 -7.530 3.468 1.00 77.69 103 THR A CA 1
ATOM 804 C C . THR A 1 103 ? 10.604 -9.014 3.606 1.00 77.69 103 THR A C 1
ATOM 806 O O . THR A 1 103 ? 11.098 -9.407 4.669 1.00 77.69 103 THR A O 1
ATOM 809 N N . PRO A 1 104 ? 10.388 -9.861 2.579 1.00 72.44 104 PRO A N 1
ATOM 810 C CA . PRO A 1 104 ? 10.766 -11.274 2.632 1.00 72.44 104 PRO A CA 1
ATOM 811 C C . PRO A 1 104 ? 12.268 -11.456 2.912 1.00 72.44 104 PRO A C 1
ATOM 813 O O . PRO A 1 104 ? 13.098 -10.924 2.180 1.00 72.44 104 PRO A O 1
ATOM 816 N N . GLU A 1 105 ? 12.634 -12.242 3.934 1.00 59.44 105 GLU A N 1
ATOM 817 C CA . GLU A 1 105 ? 14.044 -12.444 4.338 1.00 59.44 105 GLU A CA 1
ATOM 818 C C . GLU A 1 105 ? 14.903 -13.145 3.260 1.00 59.44 105 GLU A C 1
ATOM 820 O O . GLU A 1 105 ? 16.129 -13.071 3.302 1.00 59.44 105 GLU A O 1
ATOM 825 N N . HIS A 1 106 ? 14.279 -13.814 2.282 1.00 49.75 106 HIS A N 1
ATOM 826 C CA . HIS A 1 106 ? 14.957 -14.661 1.290 1.00 49.75 106 HIS A CA 1
ATOM 827 C C . HIS A 1 106 ? 15.186 -14.021 -0.085 1.00 49.75 106 HIS A C 1
ATOM 829 O O . HIS A 1 106 ? 15.600 -14.723 -1.006 1.00 49.75 106 HIS A O 1
ATOM 835 N N . GLN A 1 107 ? 14.949 -12.719 -0.257 1.00 49.22 107 GLN A N 1
ATOM 836 C CA . GLN A 1 107 ? 15.292 -12.040 -1.509 1.00 49.22 107 GLN A CA 1
ATOM 837 C C . GLN A 1 107 ? 16.365 -10.979 -1.270 1.00 49.22 107 GLN A C 1
ATOM 839 O O . GLN A 1 107 ? 16.242 -10.196 -0.327 1.00 49.22 107 GLN A O 1
ATOM 844 N N . PRO A 1 108 ? 17.435 -10.946 -2.092 1.00 44.19 108 PRO A N 1
ATOM 845 C CA . PRO A 1 108 ? 18.458 -9.924 -1.969 1.00 44.19 108 PRO A CA 1
ATOM 846 C C . PRO A 1 108 ? 17.787 -8.573 -2.185 1.00 44.19 108 PRO A C 1
ATOM 848 O O . PRO A 1 108 ? 17.331 -8.253 -3.283 1.00 44.19 108 PRO A O 1
ATOM 851 N N . VAL A 1 109 ? 17.699 -7.788 -1.114 1.00 46.44 109 VAL A N 1
ATOM 852 C CA . VAL A 1 109 ? 17.252 -6.404 -1.190 1.00 46.44 109 VAL A CA 1
ATOM 853 C C . VAL A 1 109 ? 18.137 -5.700 -2.213 1.00 46.44 109 VAL A C 1
ATOM 855 O O . VAL A 1 109 ? 19.353 -5.593 -2.038 1.00 46.44 109 VAL A O 1
ATOM 858 N N . ILE A 1 110 ? 17.513 -5.214 -3.286 1.00 49.56 110 ILE A N 1
ATOM 859 C CA . ILE A 1 110 ? 18.120 -4.471 -4.401 1.00 49.56 110 ILE A CA 1
ATOM 860 C C . ILE A 1 110 ? 18.561 -3.058 -3.943 1.00 49.56 110 ILE A C 1
ATOM 862 O O . ILE A 1 110 ? 18.445 -2.059 -4.647 1.00 49.56 110 ILE A O 1
ATOM 866 N N . GLU A 1 111 ? 19.067 -2.933 -2.718 1.00 45.41 111 GLU A N 1
ATOM 867 C CA . GLU A 1 111 ? 19.597 -1.683 -2.171 1.00 45.41 111 GLU A CA 1
ATOM 868 C C . GLU A 1 111 ? 21.085 -1.768 -1.812 1.00 45.41 111 GLU A C 1
ATOM 870 O O . GLU A 1 111 ? 21.696 -0.730 -1.548 1.00 45.41 111 GLU A O 1
ATOM 875 N N . GLY A 1 112 ? 21.696 -2.956 -1.881 1.00 39.00 112 GLY A N 1
ATOM 876 C CA . GLY A 1 112 ? 23.120 -3.154 -1.617 1.00 39.00 112 GLY A CA 1
ATOM 877 C C . GLY A 1 112 ? 24.012 -2.732 -2.786 1.00 39.00 112 GLY A C 1
ATOM 878 O O . GLY A 1 112 ? 23.971 -3.334 -3.858 1.00 39.00 112 GLY A O 1
ATOM 879 N N . LEU A 1 113 ? 24.852 -1.713 -2.566 1.00 42.00 113 LEU A N 1
ATOM 880 C CA . LEU A 1 113 ? 26.067 -1.477 -3.349 1.00 42.00 113 LEU A CA 1
ATOM 881 C C . LEU A 1 113 ? 26.931 -2.749 -3.309 1.00 42.00 113 LEU A C 1
ATOM 883 O O . LEU A 1 113 ? 27.658 -2.958 -2.345 1.00 42.00 113 LEU A O 1
ATOM 887 N N . ASN A 1 114 ? 26.900 -3.565 -4.358 1.00 38.78 114 ASN A N 1
ATOM 888 C CA . ASN A 1 114 ? 28.034 -4.427 -4.673 1.00 38.78 114 ASN A CA 1
ATOM 889 C C . ASN A 1 114 ? 28.831 -3.715 -5.764 1.00 38.78 114 ASN A C 1
ATOM 891 O O . ASN A 1 114 ? 28.421 -3.654 -6.928 1.00 38.78 114 ASN A O 1
ATOM 895 N N . GLU A 1 115 ? 29.927 -3.072 -5.355 1.00 45.56 115 GLU A N 1
ATOM 896 C CA . GLU A 1 115 ? 30.756 -2.283 -6.261 1.00 45.56 115 GLU A CA 1
ATOM 897 C C . GLU A 1 115 ? 31.580 -3.123 -7.238 1.00 45.56 115 GLU A C 1
ATOM 899 O O . GLU A 1 115 ? 31.947 -2.605 -8.289 1.00 45.56 115 GLU A O 1
ATOM 904 N N . GLU A 1 116 ? 31.742 -4.426 -7.030 1.00 43.75 116 GLU A N 1
ATOM 905 C CA . GLU A 1 116 ? 32.611 -5.249 -7.869 1.00 43.75 116 GLU A CA 1
ATOM 906 C C . GLU A 1 116 ? 31.903 -6.540 -8.290 1.00 43.75 116 GLU A C 1
ATOM 908 O O . GLU A 1 116 ? 31.720 -7.460 -7.501 1.00 43.75 116 GLU A O 1
ATOM 913 N N . GLY A 1 117 ? 31.459 -6.597 -9.546 1.00 39.22 117 GLY A N 1
ATOM 914 C CA . GLY A 1 117 ? 30.845 -7.791 -10.128 1.00 39.22 117 GLY A CA 1
ATOM 915 C C . GLY A 1 117 ? 29.735 -7.436 -11.107 1.00 39.22 117 GLY A C 1
ATOM 916 O O . GLY A 1 117 ? 28.776 -6.747 -10.764 1.00 39.22 117 GLY A O 1
ATOM 917 N N . ARG A 1 118 ? 29.882 -7.877 -12.356 1.00 40.12 118 ARG A N 1
ATOM 918 C CA . ARG A 1 118 ? 28.898 -7.727 -13.433 1.00 40.12 118 ARG A CA 1
ATOM 919 C C . ARG A 1 118 ? 27.660 -8.582 -13.142 1.00 40.12 118 ARG A C 1
ATOM 921 O O . ARG A 1 118 ? 27.570 -9.664 -13.686 1.00 40.12 118 ARG A O 1
ATOM 928 N N . ASP A 1 119 ? 26.792 -8.116 -12.251 1.00 42.06 119 ASP A N 1
ATOM 929 C CA . ASP A 1 119 ? 25.380 -8.511 -12.095 1.00 42.06 119 ASP A CA 1
ATOM 930 C C . ASP A 1 119 ? 24.778 -7.661 -10.964 1.00 42.06 119 ASP A C 1
ATOM 932 O O . ASP A 1 119 ? 24.379 -8.139 -9.903 1.00 42.06 119 ASP A O 1
ATOM 936 N N . ARG A 1 120 ? 24.791 -6.333 -11.143 1.00 47.78 120 ARG A N 1
ATOM 937 C CA . ARG A 1 120 ? 24.133 -5.436 -10.188 1.00 47.78 120 ARG A CA 1
ATOM 938 C C . ARG A 1 120 ? 22.621 -5.540 -10.402 1.00 47.78 120 ARG A C 1
ATOM 940 O O . ARG A 1 120 ? 22.176 -5.255 -11.5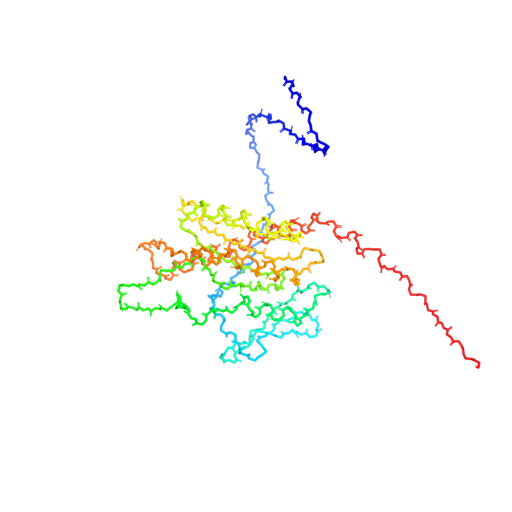17 1.00 47.78 120 ARG A O 1
ATOM 947 N N . PRO A 1 121 ? 21.819 -5.883 -9.379 1.00 54.09 121 PRO A N 1
ATOM 948 C CA . PRO A 1 121 ? 20.377 -5.770 -9.501 1.00 54.09 121 PRO A CA 1
ATOM 949 C C . PRO A 1 121 ? 20.041 -4.287 -9.728 1.00 54.09 121 PRO A C 1
ATOM 951 O O . PRO A 1 121 ? 20.458 -3.410 -8.967 1.00 54.09 121 PRO A O 1
ATOM 954 N N . GLY A 1 122 ? 19.398 -3.987 -10.857 1.00 64.88 122 GLY A N 1
ATOM 955 C CA . GLY A 1 122 ? 19.097 -2.613 -11.258 1.00 64.88 122 GLY A CA 1
ATOM 956 C C . GLY A 1 122 ? 18.121 -1.951 -10.289 1.00 64.88 122 GLY A C 1
ATOM 957 O O . GLY A 1 122 ? 17.263 -2.615 -9.715 1.00 64.88 122 GLY A O 1
ATOM 958 N N . ILE A 1 123 ? 18.231 -0.630 -10.115 1.00 76.38 123 ILE A N 1
ATOM 959 C CA . ILE A 1 123 ? 17.266 0.149 -9.322 1.00 76.38 123 ILE A CA 1
ATOM 960 C C . ILE A 1 123 ? 15.864 -0.138 -9.882 1.00 76.38 123 ILE A C 1
ATOM 962 O O . ILE A 1 123 ? 15.714 -0.223 -11.093 1.00 76.38 123 ILE A O 1
ATOM 966 N N . THR A 1 124 ? 14.842 -0.318 -9.049 1.00 82.69 124 THR A N 1
ATOM 967 C CA . THR A 1 124 ? 13.480 -0.626 -9.519 1.00 82.69 124 THR A CA 1
ATOM 968 C C . THR A 1 124 ? 12.451 0.317 -8.911 1.00 82.69 124 THR A C 1
ATOM 970 O O . THR A 1 124 ? 12.617 0.803 -7.789 1.00 82.69 124 THR A O 1
ATOM 973 N N . PHE A 1 125 ? 11.383 0.586 -9.668 1.00 85.38 125 PHE A N 1
ATOM 974 C CA . PHE A 1 125 ? 10.185 1.257 -9.164 1.00 85.38 125 PHE A CA 1
ATOM 975 C C . PHE A 1 125 ? 9.299 0.300 -8.349 1.00 85.38 125 PHE A C 1
ATOM 977 O O . PHE A 1 125 ? 8.633 0.744 -7.410 1.00 85.38 125 PHE A O 1
ATOM 984 N N . GLY A 1 126 ? 9.322 -1.000 -8.648 1.00 86.44 126 GLY A N 1
ATOM 985 C CA . GLY A 1 126 ? 8.536 -2.004 -7.934 1.00 86.44 126 GLY A CA 1
ATOM 986 C C . GLY A 1 126 ? 9.017 -2.246 -6.503 1.00 86.44 126 GLY A C 1
ATOM 987 O O . GLY A 1 126 ? 10.181 -2.006 -6.185 1.00 86.44 126 GLY A O 1
ATOM 988 N N . MET A 1 127 ? 8.106 -2.700 -5.643 1.00 87.19 127 MET A N 1
ATOM 989 C CA . MET A 1 127 ? 8.338 -3.081 -4.247 1.00 87.19 127 MET A CA 1
ATOM 990 C C . MET A 1 127 ? 7.514 -4.327 -3.892 1.00 87.19 127 MET A C 1
ATOM 992 O O . MET A 1 127 ? 6.398 -4.522 -4.389 1.00 87.19 127 MET A O 1
ATOM 996 N N . MET A 1 128 ? 8.069 -5.182 -3.028 1.00 87.56 128 MET A N 1
ATOM 997 C CA . MET A 1 128 ? 7.380 -6.388 -2.550 1.00 87.56 128 MET A CA 1
ATOM 998 C C . MET A 1 128 ? 6.420 -6.078 -1.406 1.00 87.56 128 MET A C 1
ATOM 1000 O O . MET A 1 128 ? 5.289 -6.563 -1.390 1.00 87.56 128 MET A O 1
ATOM 1004 N N . GLU A 1 129 ? 6.861 -5.245 -0.474 1.00 91.19 129 GLU A N 1
ATOM 1005 C CA . GLU A 1 129 ? 6.062 -4.814 0.664 1.00 91.19 129 GLU A CA 1
ATOM 1006 C C . GLU A 1 129 ? 5.035 -3.723 0.320 1.00 91.19 129 GLU A C 1
ATOM 1008 O O . GLU A 1 129 ? 5.170 -2.942 -0.629 1.00 91.19 129 GLU A O 1
ATOM 1013 N N . TRP A 1 130 ? 3.996 -3.665 1.150 1.00 95.88 130 TRP A N 1
ATOM 1014 C CA . TRP A 1 130 ? 3.094 -2.526 1.237 1.00 95.88 130 TRP A CA 1
ATOM 1015 C C . TRP A 1 130 ? 3.641 -1.490 2.210 1.00 95.88 130 TRP A C 1
ATOM 1017 O O . TRP A 1 130 ? 4.275 -1.811 3.212 1.00 95.88 130 TRP A O 1
ATOM 1027 N N . TYR A 1 131 ? 3.306 -0.234 1.953 1.00 94.31 131 TYR A N 1
ATOM 1028 C CA . TYR A 1 131 ? 3.697 0.897 2.772 1.00 94.31 131 TYR A CA 1
ATOM 1029 C C . TYR A 1 131 ? 2.484 1.529 3.423 1.00 94.31 131 TYR A C 1
ATOM 1031 O O . TYR A 1 131 ? 1.502 1.837 2.750 1.00 94.31 131 TYR A O 1
ATOM 1039 N N . LEU A 1 132 ? 2.588 1.779 4.725 1.00 95.50 132 LEU A N 1
ATOM 1040 C CA . LEU A 1 132 ? 1.643 2.620 5.438 1.00 95.50 132 LEU A CA 1
ATOM 1041 C C . LEU A 1 132 ? 1.943 4.087 5.134 1.00 95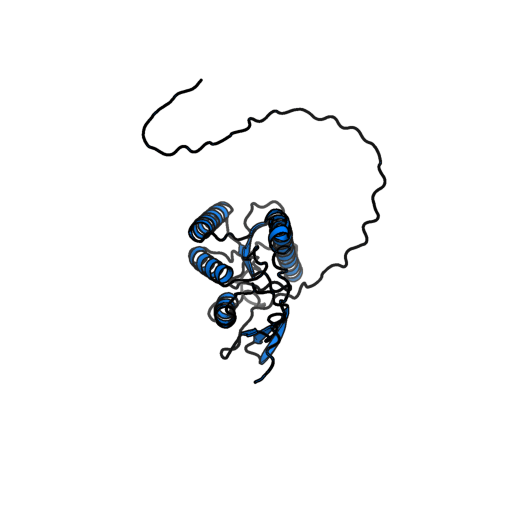.50 132 LEU A C 1
ATOM 1043 O O . LEU A 1 132 ? 3.060 4.562 5.336 1.00 95.50 132 LEU A O 1
ATOM 1047 N N . ASP A 1 133 ? 0.941 4.808 4.647 1.00 94.38 133 ASP A N 1
ATOM 1048 C CA . ASP A 1 133 ? 1.078 6.231 4.369 1.00 94.38 133 ASP A CA 1
ATOM 1049 C C . ASP A 1 133 ? 1.281 7.050 5.663 1.00 94.38 133 ASP A C 1
ATOM 1051 O O . ASP A 1 133 ? 0.753 6.654 6.706 1.00 94.38 133 ASP A O 1
ATOM 1055 N N . PRO A 1 134 ? 2.015 8.184 5.637 1.00 92.06 134 PRO A N 1
ATOM 1056 C CA . PRO A 1 134 ? 2.247 9.011 6.825 1.00 92.06 134 PRO A CA 1
ATOM 1057 C C . PRO A 1 134 ? 0.985 9.459 7.575 1.00 92.06 134 PRO A C 1
ATOM 1059 O O . PRO A 1 134 ? 1.036 9.642 8.792 1.00 92.06 134 PRO A O 1
ATOM 1062 N N . GLU A 1 135 ? -0.150 9.623 6.888 1.00 91.94 135 GLU A N 1
ATOM 1063 C CA . GLU A 1 135 ? -1.431 9.953 7.535 1.00 91.94 135 GLU A CA 1
ATOM 1064 C C . GLU A 1 135 ? -2.075 8.747 8.242 1.00 91.94 135 GLU A C 1
ATOM 1066 O O . GLU A 1 135 ? -2.941 8.913 9.106 1.00 91.94 135 GLU A O 1
ATOM 1071 N N . GLY A 1 136 ? -1.632 7.532 7.907 1.00 94.81 136 GLY A N 1
ATOM 1072 C CA . GLY A 1 136 ? -2.030 6.284 8.551 1.00 94.81 136 GLY A CA 1
ATOM 1073 C C . GLY A 1 136 ? -3.450 5.819 8.236 1.00 94.81 136 GLY A C 1
ATOM 1074 O O . GLY A 1 136 ? -4.007 4.996 8.962 1.00 94.81 136 GLY A O 1
ATOM 1075 N N . ASP A 1 137 ? -4.054 6.362 7.186 1.00 95.88 137 ASP A N 1
ATOM 1076 C CA . ASP A 1 137 ? -5.399 6.060 6.690 1.00 95.88 137 ASP A CA 1
ATOM 1077 C C . ASP A 1 137 ? -5.387 5.353 5.322 1.00 95.88 137 ASP A C 1
ATOM 1079 O O . ASP A 1 137 ? -6.452 5.017 4.801 1.00 95.88 137 ASP A O 1
ATOM 1083 N N . THR A 1 138 ? -4.215 5.080 4.739 1.00 97.38 138 THR A N 1
ATOM 1084 C CA . THR A 1 138 ? -4.071 4.298 3.500 1.00 97.38 138 THR A CA 1
ATOM 1085 C C . THR A 1 138 ? -2.822 3.417 3.536 1.00 97.38 138 THR A C 1
ATOM 1087 O O . THR A 1 138 ? -1.853 3.726 4.233 1.00 97.38 138 THR A O 1
ATOM 1090 N N . ILE A 1 139 ? -2.838 2.327 2.766 1.00 97.75 139 ILE A N 1
ATOM 1091 C CA . ILE A 1 139 ? -1.633 1.564 2.421 1.00 97.75 139 ILE A CA 1
ATOM 1092 C C . ILE A 1 139 ? -1.428 1.590 0.913 1.00 97.75 139 ILE A C 1
ATOM 1094 O O . ILE A 1 139 ? -2.405 1.636 0.166 1.00 97.75 139 ILE A O 1
ATOM 1098 N N . HIS A 1 140 ? -0.183 1.541 0.453 1.00 97.12 140 HIS A N 1
ATOM 1099 C CA . HIS A 1 140 ? 0.118 1.495 -0.973 1.00 97.12 140 HIS A CA 1
ATOM 1100 C C . HIS A 1 140 ? 1.263 0.555 -1.327 1.00 97.12 140 HIS A C 1
ATOM 1102 O O . HIS A 1 140 ? 2.175 0.343 -0.532 1.00 97.12 140 HIS A O 1
ATOM 1108 N N . ARG A 1 141 ? 1.220 0.016 -2.545 1.00 96.31 141 ARG A N 1
ATOM 1109 C CA . ARG A 1 141 ? 2.282 -0.800 -3.134 1.00 96.31 141 ARG A CA 1
ATOM 1110 C C . ARG A 1 141 ? 2.602 -0.297 -4.535 1.00 96.31 141 ARG A C 1
ATOM 1112 O O . ARG A 1 141 ? 1.705 0.054 -5.304 1.00 96.31 141 ARG A O 1
ATOM 1119 N N . HIS A 1 142 ? 3.890 -0.265 -4.847 1.00 94.44 142 HIS A N 1
ATOM 1120 C CA . HIS A 1 142 ? 4.414 0.117 -6.152 1.00 94.44 142 HIS A CA 1
ATOM 1121 C C . HIS A 1 142 ? 4.825 -1.137 -6.913 1.00 94.44 142 HIS A C 1
ATOM 1123 O O . HIS A 1 142 ? 5.495 -1.996 -6.346 1.00 94.44 142 HIS A O 1
ATOM 1129 N N . ILE A 1 143 ? 4.461 -1.240 -8.186 1.00 93.44 143 ILE A N 1
ATOM 1130 C CA . ILE A 1 143 ? 4.901 -2.334 -9.056 1.00 93.44 143 ILE A CA 1
ATOM 1131 C C . ILE A 1 143 ? 5.442 -1.792 -10.377 1.00 93.44 143 ILE A C 1
ATOM 1133 O O . ILE A 1 143 ? 4.973 -0.762 -10.871 1.00 93.44 143 ILE A O 1
ATOM 1137 N N . ALA A 1 144 ? 6.418 -2.497 -10.940 1.00 90.62 144 ALA A N 1
ATOM 1138 C CA . ALA A 1 144 ? 6.998 -2.227 -12.248 1.00 90.62 144 ALA A CA 1
ATOM 1139 C C . ALA A 1 144 ? 7.013 -3.510 -13.080 1.00 90.62 144 ALA A C 1
ATOM 1141 O O . ALA A 1 144 ? 7.444 -4.551 -12.593 1.00 90.62 144 ALA A O 1
ATOM 1142 N N . LEU A 1 145 ? 6.552 -3.424 -14.324 1.00 88.50 145 LEU A N 1
ATOM 1143 C CA . LEU A 1 145 ? 6.402 -4.561 -15.232 1.00 88.50 145 LEU A CA 1
ATOM 1144 C C . LEU A 1 145 ? 7.184 -4.317 -16.528 1.00 88.50 145 LEU A C 1
ATOM 1146 O O . LEU A 1 145 ? 7.409 -3.160 -16.899 1.00 88.50 145 LEU A O 1
ATOM 1150 N N . PRO A 1 146 ? 7.563 -5.373 -17.267 1.00 85.50 146 PRO A N 1
ATOM 1151 C CA . PRO A 1 146 ? 8.282 -5.234 -18.529 1.00 85.50 146 PRO A CA 1
ATOM 1152 C C . PRO A 1 146 ? 7.398 -4.699 -19.664 1.00 85.50 146 PRO A C 1
ATOM 1154 O O . PRO A 1 146 ? 7.927 -4.219 -20.670 1.00 85.50 146 PRO A O 1
ATOM 1157 N N . SER A 1 147 ? 6.064 -4.763 -19.537 1.00 87.38 147 SER A N 1
ATOM 1158 C CA . SER A 1 147 ? 5.137 -4.303 -20.574 1.00 87.38 147 SER A CA 1
ATOM 1159 C C . SER A 1 147 ? 3.843 -3.690 -20.029 1.00 87.38 147 SER A C 1
ATOM 1161 O O . SER A 1 147 ? 3.341 -4.062 -18.970 1.00 87.38 147 SER A O 1
ATOM 1163 N N . ALA A 1 148 ? 3.246 -2.789 -20.815 1.00 88.38 148 ALA A N 1
ATOM 1164 C CA . ALA A 1 148 ? 1.926 -2.230 -20.517 1.00 88.38 148 ALA A CA 1
ATOM 1165 C C . ALA A 1 148 ? 0.789 -3.266 -20.641 1.00 88.38 148 ALA A C 1
ATOM 1167 O O . ALA A 1 148 ? -0.253 -3.114 -20.009 1.00 88.38 148 ALA A O 1
ATOM 1168 N N . GLY A 1 149 ? 0.974 -4.326 -21.441 1.00 91.50 149 GLY A N 1
ATOM 1169 C CA . GLY A 1 149 ? -0.014 -5.400 -21.593 1.00 91.50 149 GLY A CA 1
ATOM 1170 C C . GLY A 1 149 ? -0.169 -6.238 -20.323 1.00 91.50 149 GLY A C 1
ATOM 1171 O O . GLY A 1 149 ? -1.288 -6.537 -19.906 1.00 91.50 149 GLY A O 1
ATOM 1172 N N . GLU A 1 150 ? 0.940 -6.552 -19.655 1.00 91.94 150 GLU A N 1
ATOM 1173 C CA . GLU A 1 150 ? 0.892 -7.201 -18.341 1.00 91.94 150 GLU A CA 1
ATOM 1174 C C . GLU A 1 150 ? 0.285 -6.280 -17.288 1.00 91.94 150 GLU A C 1
ATOM 1176 O O . GLU A 1 150 ? -0.511 -6.734 -16.473 1.00 91.94 150 GLU A O 1
ATOM 1181 N N . LEU A 1 151 ? 0.573 -4.977 -17.350 1.00 92.31 151 LEU A N 1
ATOM 1182 C CA . LEU A 1 151 ? -0.028 -4.008 -16.438 1.00 92.31 151 LEU A CA 1
ATOM 1183 C C . LEU A 1 151 ? -1.553 -3.940 -16.597 1.00 92.31 151 LEU A C 1
ATOM 1185 O O . LEU A 1 151 ? -2.264 -3.947 -15.595 1.00 92.31 151 LEU A O 1
ATOM 1189 N N . ASN A 1 152 ? -2.056 -3.965 -17.838 1.00 94.12 152 ASN A N 1
ATOM 1190 C CA . ASN A 1 152 ? -3.490 -4.103 -18.122 1.00 94.12 152 ASN A CA 1
ATOM 1191 C C . ASN A 1 152 ? -4.069 -5.375 -17.506 1.00 94.12 152 ASN A C 1
ATOM 1193 O O . ASN A 1 152 ? -5.074 -5.311 -16.805 1.00 94.12 152 ASN A O 1
ATOM 1197 N N . THR A 1 153 ? -3.408 -6.509 -17.734 1.00 96.12 153 THR A N 1
ATOM 1198 C CA . THR A 1 153 ? -3.864 -7.807 -17.228 1.00 96.12 153 THR A CA 1
ATOM 1199 C C . THR A 1 153 ? -3.944 -7.799 -15.702 1.00 96.12 153 THR A C 1
ATOM 1201 O O . THR A 1 153 ? -4.957 -8.196 -15.131 1.00 96.12 153 THR A O 1
ATOM 1204 N N . ILE A 1 154 ? -2.907 -7.302 -15.024 1.00 96.44 154 ILE A N 1
ATOM 1205 C CA . ILE A 1 154 ? -2.885 -7.209 -13.562 1.00 96.44 154 ILE A CA 1
ATOM 1206 C C . ILE A 1 154 ? -3.991 -6.284 -13.056 1.00 96.44 154 ILE A C 1
ATOM 1208 O O . ILE A 1 154 ? -4.693 -6.648 -12.115 1.00 96.44 154 ILE A O 1
ATOM 1212 N N . GLU A 1 155 ? -4.176 -5.109 -13.661 1.00 97.00 155 GLU A N 1
ATOM 1213 C CA . GLU A 1 155 ? -5.240 -4.194 -13.247 1.00 97.00 155 GLU A CA 1
ATOM 1214 C C . GLU A 1 155 ? -6.626 -4.830 -13.393 1.00 97.00 155 GLU A C 1
ATOM 1216 O O . GLU A 1 155 ? -7.411 -4.786 -12.449 1.00 97.00 155 GLU A O 1
ATOM 1221 N N . GLU A 1 156 ? -6.911 -5.493 -14.515 1.00 98.00 156 GLU A N 1
ATOM 1222 C CA . GLU A 1 156 ? -8.176 -6.208 -14.723 1.00 98.00 156 GLU A CA 1
ATOM 1223 C C . GLU A 1 156 ? -8.400 -7.304 -13.671 1.00 98.00 156 GLU A C 1
ATOM 1225 O O . GLU A 1 156 ? -9.497 -7.431 -13.121 1.00 98.00 156 GLU A O 1
ATOM 1230 N N . LEU A 1 157 ? -7.359 -8.076 -13.337 1.00 98.38 157 LEU A N 1
ATOM 1231 C CA . LEU A 1 157 ? -7.426 -9.105 -12.297 1.00 98.38 157 LEU A CA 1
ATOM 1232 C C . LEU A 1 157 ? -7.707 -8.503 -10.913 1.00 98.38 157 LEU A C 1
ATOM 1234 O O . LEU A 1 157 ? -8.509 -9.061 -10.156 1.00 98.38 157 LEU A O 1
ATOM 1238 N N . ILE A 1 158 ? -7.070 -7.374 -10.590 1.00 98.38 158 ILE A N 1
ATOM 1239 C CA . ILE A 1 158 ? -7.277 -6.651 -9.331 1.00 98.38 158 ILE A CA 1
ATOM 1240 C C . ILE A 1 158 ? -8.699 -6.100 -9.262 1.00 98.38 158 ILE A C 1
ATOM 1242 O O . ILE A 1 158 ? -9.368 -6.305 -8.251 1.00 98.38 158 ILE A O 1
ATOM 1246 N N . LEU A 1 159 ? -9.178 -5.439 -10.318 1.00 98.25 159 LEU A N 1
ATOM 1247 C CA . LEU A 1 159 ? -10.520 -4.857 -10.358 1.00 98.25 159 LEU A CA 1
ATOM 1248 C C . LEU A 1 159 ? -11.603 -5.934 -10.276 1.00 98.25 159 LEU A C 1
ATOM 1250 O O . LEU A 1 159 ? -12.530 -5.797 -9.485 1.00 98.25 159 LEU A O 1
ATOM 1254 N N . ARG A 1 160 ? -11.434 -7.064 -10.971 1.00 98.50 160 ARG A N 1
ATOM 1255 C CA . ARG A 1 160 ? -12.343 -8.212 -10.838 1.00 98.50 160 ARG A CA 1
ATOM 1256 C C . ARG A 1 160 ? -12.408 -8.719 -9.397 1.00 98.50 160 ARG A C 1
ATOM 1258 O O . ARG A 1 160 ? -13.486 -9.006 -8.885 1.00 98.50 160 ARG A O 1
ATOM 1265 N N . ARG A 1 161 ? -11.259 -8.820 -8.722 1.00 98.19 161 ARG A N 1
ATOM 1266 C CA . ARG A 1 161 ? -11.217 -9.233 -7.314 1.00 98.19 161 ARG A CA 1
ATOM 1267 C C . ARG A 1 161 ? -11.853 -8.194 -6.391 1.00 98.19 161 ARG A C 1
ATOM 1269 O O . ARG A 1 161 ? -12.521 -8.562 -5.430 1.00 98.19 161 ARG A O 1
ATOM 1276 N N . ALA A 1 162 ? -11.632 -6.915 -6.667 1.00 98.00 162 ALA A N 1
ATOM 1277 C CA . ALA A 1 162 ? -12.243 -5.813 -5.941 1.00 98.00 162 ALA A CA 1
ATOM 1278 C C . ALA A 1 162 ? -13.774 -5.822 -6.069 1.00 98.00 162 ALA A C 1
ATOM 1280 O O . ALA A 1 162 ? -14.456 -5.638 -5.062 1.00 98.00 162 ALA A O 1
ATOM 1281 N N . ASP A 1 163 ? -14.304 -6.124 -7.260 1.00 98.19 163 ASP A N 1
ATOM 1282 C CA . ASP A 1 163 ? -15.740 -6.282 -7.513 1.00 98.19 163 ASP A CA 1
ATOM 1283 C C . ASP A 1 163 ? -16.337 -7.437 -6.697 1.00 98.19 163 ASP A C 1
ATOM 1285 O O . ASP A 1 163 ? -17.341 -7.254 -6.012 1.00 98.19 163 ASP A O 1
ATOM 1289 N N . GLU A 1 164 ? -15.694 -8.614 -6.696 1.00 97.94 164 GLU A N 1
ATOM 1290 C CA . GLU A 1 164 ? -16.101 -9.758 -5.858 1.00 97.94 164 GLU A CA 1
ATOM 1291 C C . GLU A 1 164 ? -16.144 -9.398 -4.367 1.00 97.94 164 GLU A C 1
ATOM 1293 O O . GLU A 1 164 ? -16.932 -9.946 -3.593 1.00 97.94 164 GLU A O 1
ATOM 1298 N N . MET A 1 165 ? -15.257 -8.493 -3.956 1.00 97.00 165 MET A N 1
ATOM 1299 C CA . MET A 1 165 ? -15.119 -8.052 -2.580 1.00 97.00 165 MET A CA 1
ATOM 1300 C C . MET A 1 165 ? -15.964 -6.827 -2.244 1.00 97.00 165 MET A C 1
ATOM 1302 O O . MET A 1 165 ? -15.974 -6.489 -1.062 1.00 97.00 165 MET A O 1
ATOM 1306 N N . ASP A 1 166 ? -16.627 -6.177 -3.209 1.00 96.38 166 ASP A N 1
ATOM 1307 C CA . ASP A 1 166 ? -17.288 -4.866 -3.077 1.00 96.38 166 ASP A CA 1
ATOM 1308 C C . ASP A 1 166 ? -16.392 -3.824 -2.371 1.00 96.38 166 ASP A C 1
ATOM 1310 O O . ASP A 1 166 ? -16.786 -3.157 -1.408 1.00 96.38 166 ASP A O 1
ATOM 1314 N N . HIS A 1 167 ? -15.110 -3.798 -2.745 1.00 96.44 167 HIS A N 1
ATOM 1315 C CA . HIS A 1 167 ? -14.101 -2.943 -2.120 1.00 96.44 167 HIS A CA 1
ATOM 1316 C C . HIS A 1 167 ? -12.980 -2.633 -3.111 1.00 96.44 167 HIS A C 1
ATOM 1318 O O . HIS A 1 167 ? -12.186 -3.517 -3.433 1.00 96.44 167 HIS A O 1
ATOM 1324 N N . HIS A 1 168 ? -12.903 -1.387 -3.584 1.00 96.94 168 HIS A N 1
ATOM 1325 C CA . HIS A 1 168 ? -12.018 -1.001 -4.687 1.00 96.94 168 HIS A CA 1
ATOM 1326 C C . HIS A 1 168 ? -10.766 -0.252 -4.228 1.00 96.94 168 HIS A C 1
ATOM 1328 O O . HIS A 1 168 ? -10.858 0.648 -3.389 1.00 96.94 168 HIS A O 1
ATOM 1334 N N . PRO A 1 169 ? -9.586 -0.580 -4.787 1.00 98.06 169 PRO A N 1
ATOM 1335 C CA . PRO A 1 169 ? -8.389 0.213 -4.580 1.00 98.06 169 PRO A CA 1
ATOM 1336 C C . PRO A 1 169 ? -8.392 1.445 -5.496 1.00 98.06 169 PRO A C 1
ATOM 1338 O O . PRO A 1 169 ? -9.079 1.492 -6.515 1.00 98.06 169 PRO A O 1
ATOM 1341 N N . HIS A 1 170 ? -7.553 2.422 -5.167 1.00 97.81 170 HIS A N 1
ATOM 1342 C CA . HIS A 1 170 ? -7.169 3.499 -6.078 1.00 97.81 170 HIS A CA 1
ATOM 1343 C C . HIS A 1 170 ? -5.919 3.073 -6.832 1.00 97.81 170 HIS A C 1
ATOM 1345 O O . HIS A 1 170 ? -4.931 2.667 -6.216 1.00 97.81 170 HIS A O 1
ATOM 1351 N N . ILE A 1 171 ? -5.965 3.137 -8.158 1.00 97.38 171 ILE A N 1
ATOM 1352 C CA . ILE A 1 171 ? -4.872 2.707 -9.024 1.00 97.38 171 ILE A CA 1
ATOM 1353 C C . ILE A 1 171 ? -4.422 3.896 -9.862 1.00 97.38 171 ILE A C 1
ATOM 1355 O O . ILE A 1 171 ? -5.213 4.500 -10.583 1.00 97.38 171 ILE A O 1
ATOM 1359 N N . ASN A 1 172 ? -3.130 4.205 -9.792 1.00 95.12 172 ASN A N 1
ATOM 1360 C CA . ASN A 1 172 ? -2.500 5.183 -10.665 1.00 95.12 172 ASN A CA 1
ATOM 1361 C C . ASN A 1 172 ? -1.457 4.499 -11.540 1.00 95.12 172 ASN A C 1
ATOM 1363 O O . ASN A 1 172 ? -0.654 3.704 -11.043 1.00 95.12 172 ASN A O 1
ATOM 1367 N N . ARG A 1 173 ? -1.441 4.849 -12.826 1.00 91.38 173 ARG A N 1
ATOM 1368 C CA . ARG A 1 173 ? -0.427 4.411 -13.784 1.00 91.38 173 ARG A CA 1
ATOM 1369 C C . ARG A 1 173 ? 0.569 5.526 -14.048 1.00 91.38 173 ARG A C 1
ATOM 1371 O O . ARG A 1 173 ? 0.197 6.662 -14.332 1.00 91.38 173 ARG A O 1
ATOM 1378 N N . GLY A 1 174 ? 1.844 5.182 -13.944 1.00 81.94 174 GLY A N 1
ATOM 1379 C CA . GLY A 1 174 ? 2.949 6.109 -14.102 1.00 81.94 174 GLY A CA 1
ATOM 1380 C C . GLY A 1 174 ? 3.569 5.981 -15.483 1.00 81.94 174 GLY A C 1
ATOM 1381 O O . GLY A 1 174 ? 3.913 4.878 -15.911 1.00 81.94 174 GLY A O 1
ATOM 1382 N N . LYS A 1 175 ? 3.782 7.127 -16.132 1.00 72.94 175 LYS A N 1
ATOM 1383 C CA . LYS A 1 175 ? 4.663 7.239 -17.295 1.00 72.94 175 LYS A CA 1
ATOM 1384 C C . LYS A 1 175 ? 6.064 7.607 -16.856 1.00 72.94 175 LYS A C 1
ATOM 1386 O O . LYS A 1 175 ? 6.261 8.436 -15.965 1.00 72.94 175 LYS A O 1
ATOM 1391 N N . VAL A 1 176 ? 7.028 7.028 -17.547 1.00 64.56 176 VAL A N 1
ATOM 1392 C CA . VAL A 1 176 ? 8.440 7.346 -17.393 1.00 64.56 176 VAL A CA 1
ATOM 1393 C C . VAL A 1 176 ? 8.916 7.873 -18.728 1.00 64.56 176 VAL A C 1
ATOM 1395 O O . VAL A 1 176 ? 9.005 7.079 -19.656 1.00 64.56 176 VAL A O 1
ATOM 1398 N N . GLU A 1 177 ? 9.173 9.184 -18.804 1.00 58.72 177 GLU A N 1
ATOM 1399 C CA . GLU A 1 177 ? 9.916 9.864 -19.886 1.00 58.72 177 GLU A CA 1
ATOM 1400 C C . GLU A 1 177 ? 9.776 9.156 -21.249 1.00 58.72 177 GLU A C 1
ATOM 1402 O O . GLU A 1 177 ? 10.683 8.473 -21.720 1.00 58.72 177 GLU A O 1
ATOM 1407 N N . ASP A 1 178 ? 8.571 9.270 -21.818 1.00 54.19 178 ASP A N 1
ATOM 1408 C CA . ASP A 1 178 ? 8.166 8.792 -23.149 1.00 54.19 178 ASP A CA 1
ATOM 1409 C C . ASP A 1 178 ? 7.990 7.276 -23.351 1.00 54.19 178 ASP A C 1
ATOM 1411 O O . ASP A 1 178 ? 7.664 6.831 -24.454 1.00 54.19 178 ASP A O 1
ATOM 1415 N N . ARG A 1 179 ? 8.109 6.460 -22.298 1.00 56.22 179 ARG A N 1
ATOM 1416 C CA . ARG A 1 179 ? 7.757 5.031 -22.341 1.00 56.22 179 ARG A CA 1
ATOM 1417 C C . ARG A 1 179 ? 6.330 4.766 -21.870 1.00 56.22 179 ARG A C 1
ATOM 1419 O O . ARG A 1 179 ? 5.758 5.521 -21.083 1.00 56.22 179 ARG A O 1
ATOM 1426 N N . ALA A 1 180 ? 5.773 3.670 -22.389 1.00 62.19 180 ALA A N 1
ATOM 1427 C CA . ALA A 1 180 ? 4.441 3.176 -22.060 1.00 62.19 180 ALA A CA 1
ATOM 1428 C C . ALA A 1 180 ? 4.248 2.985 -20.544 1.00 62.19 180 ALA A C 1
ATOM 1430 O O . ALA A 1 180 ? 5.218 2.838 -19.801 1.00 62.19 180 ALA A O 1
ATOM 1431 N N . ASP A 1 181 ? 2.986 2.967 -20.112 1.00 75.31 181 ASP A N 1
ATOM 1432 C CA . ASP A 1 181 ? 2.566 2.783 -18.720 1.00 75.31 181 ASP A CA 1
ATOM 1433 C C . ASP A 1 181 ? 3.053 1.420 -18.188 1.00 75.31 181 ASP A C 1
ATOM 1435 O O . ASP A 1 181 ? 2.384 0.403 -18.349 1.00 75.31 181 ASP A O 1
ATOM 1439 N N . MET A 1 182 ? 4.254 1.392 -17.607 1.00 86.50 182 MET A N 1
ATOM 1440 C CA . MET A 1 182 ? 4.921 0.186 -17.084 1.00 86.50 182 MET A CA 1
ATOM 1441 C C . MET A 1 182 ? 5.002 0.180 -15.553 1.00 86.50 182 MET A C 1
ATOM 1443 O O . MET A 1 182 ? 5.459 -0.791 -14.956 1.00 86.50 182 MET A O 1
ATOM 1447 N N . CYS A 1 183 ? 4.589 1.271 -14.909 1.00 91.44 183 CYS A N 1
ATOM 1448 C CA . CYS A 1 183 ? 4.607 1.432 -13.461 1.00 91.44 183 CYS A CA 1
ATOM 1449 C C . CYS A 1 183 ? 3.185 1.648 -12.945 1.00 91.44 183 CYS A C 1
ATOM 1451 O O . CYS A 1 183 ? 2.413 2.406 -13.537 1.00 91.44 183 CYS A O 1
ATOM 1453 N N . MET A 1 184 ? 2.850 1.029 -11.817 1.00 94.44 184 MET A N 1
ATOM 1454 C CA . MET A 1 184 ? 1.542 1.168 -11.182 1.00 94.44 184 MET A CA 1
ATOM 1455 C C . MET A 1 184 ? 1.685 1.343 -9.673 1.00 94.44 184 MET A C 1
ATOM 1457 O O . MET A 1 184 ? 2.494 0.678 -9.029 1.00 94.44 184 MET A O 1
ATOM 1461 N N . THR A 1 185 ? 0.897 2.254 -9.106 1.00 96.69 185 THR A N 1
ATOM 1462 C CA . THR A 1 185 ? 0.750 2.422 -7.656 1.00 96.69 185 THR A CA 1
ATOM 1463 C C . THR A 1 185 ? -0.671 2.080 -7.270 1.00 96.69 185 THR A C 1
ATOM 1465 O O . THR A 1 185 ? -1.619 2.708 -7.743 1.00 96.69 185 THR A O 1
ATOM 1468 N N . ILE A 1 186 ? -0.800 1.094 -6.394 1.00 98.31 186 ILE A N 1
ATOM 1469 C CA . ILE A 1 186 ? -2.074 0.608 -5.884 1.00 98.31 186 ILE A CA 1
ATOM 1470 C C . ILE A 1 186 ? -2.210 1.113 -4.454 1.00 98.31 186 ILE A C 1
ATOM 1472 O O . ILE A 1 186 ? -1.306 0.901 -3.649 1.00 98.31 186 ILE A O 1
ATOM 1476 N N . THR A 1 187 ? -3.318 1.771 -4.130 1.00 98.44 187 THR A N 1
ATOM 1477 C CA . THR A 1 187 ? -3.605 2.313 -2.800 1.00 98.44 187 THR A CA 1
ATOM 1478 C C . THR A 1 187 ? -4.924 1.749 -2.285 1.00 98.44 187 THR A C 1
ATOM 1480 O O . THR A 1 187 ? -5.970 1.953 -2.896 1.00 98.44 187 THR A O 1
ATOM 1483 N N . CYS A 1 188 ? -4.897 1.071 -1.140 1.00 98.44 188 CYS A N 1
ATOM 1484 C CA . CYS A 1 188 ? -6.096 0.540 -0.493 1.00 98.44 188 CYS A CA 1
ATOM 1485 C C . CYS A 1 188 ? -6.522 1.448 0.660 1.00 98.44 188 CYS A C 1
ATOM 1487 O O . CYS A 1 188 ? -5.700 1.840 1.499 1.00 98.44 188 CYS A O 1
ATOM 1489 N N . THR A 1 189 ? -7.812 1.778 0.702 1.00 97.44 189 THR A N 1
ATOM 1490 C CA . THR A 1 189 ? -8.407 2.541 1.794 1.00 97.44 189 THR A CA 1
ATOM 1491 C C . THR A 1 189 ? -9.928 2.420 1.844 1.00 97.44 189 THR A C 1
ATOM 1493 O O . THR A 1 189 ? -10.574 2.177 0.827 1.00 97.44 189 THR A O 1
ATOM 1496 N N . THR A 1 190 ? -10.515 2.664 3.017 1.00 96.12 190 THR A N 1
ATOM 1497 C CA . THR A 1 190 ? -11.965 2.745 3.185 1.00 96.12 190 THR A CA 1
ATOM 1498 C C . THR A 1 190 ? -12.414 4.207 3.220 1.00 96.12 190 THR A C 1
ATOM 1500 O O . THR A 1 190 ? -11.909 5.024 4.003 1.00 96.12 190 THR A O 1
ATOM 1503 N N . HIS A 1 191 ? -13.381 4.548 2.362 1.00 91.19 191 HIS A N 1
ATOM 1504 C CA . HIS A 1 191 ? -13.955 5.897 2.288 1.00 91.19 191 HIS A CA 1
ATOM 1505 C C . HIS A 1 191 ? -14.981 6.164 3.384 1.00 91.19 191 HIS A C 1
ATOM 1507 O O . HIS A 1 191 ? -14.968 7.238 3.982 1.00 91.19 191 HIS A O 1
ATOM 1513 N N . SER A 1 192 ? -15.842 5.185 3.679 1.00 86.50 192 SER A N 1
ATOM 1514 C CA . SER A 1 192 ? -16.935 5.354 4.635 1.00 86.50 192 SER A CA 1
ATOM 1515 C C . SER A 1 192 ? -17.067 4.174 5.607 1.00 86.50 192 SER A C 1
ATOM 1517 O O . SER A 1 192 ? -17.334 3.050 5.180 1.00 86.50 192 SER A O 1
ATOM 1519 N N . PRO A 1 193 ? -16.908 4.414 6.922 1.00 89.38 193 PRO A N 1
ATOM 1520 C CA . PRO A 1 193 ? -16.274 5.602 7.503 1.00 89.38 193 PRO A CA 1
ATOM 1521 C C . PRO A 1 193 ? -14.802 5.707 7.062 1.00 89.38 193 PRO A C 1
ATOM 1523 O O . PRO A 1 193 ? -14.157 4.688 6.829 1.00 89.38 193 PRO A O 1
ATOM 1526 N N . ARG A 1 194 ? -14.268 6.931 6.966 1.00 91.12 194 ARG A N 1
ATOM 1527 C CA . ARG A 1 194 ? -12.885 7.182 6.531 1.00 91.12 194 ARG A CA 1
ATOM 1528 C C . ARG A 1 194 ? -11.878 6.435 7.407 1.00 91.12 194 ARG A C 1
ATOM 1530 O O . ARG A 1 194 ? -11.925 6.548 8.631 1.00 91.12 194 ARG A O 1
ATOM 1537 N N . GLY A 1 195 ? -10.937 5.745 6.770 1.00 94.62 195 GLY A N 1
ATOM 1538 C CA . GLY A 1 195 ? -9.727 5.233 7.409 1.00 94.62 195 GLY A CA 1
ATOM 1539 C C . GLY A 1 195 ? -9.306 3.870 6.876 1.00 94.62 195 GLY A C 1
ATOM 1540 O O . GLY A 1 195 ? -9.898 3.354 5.931 1.00 94.62 195 GLY A O 1
ATOM 1541 N N . LEU A 1 196 ? -8.311 3.261 7.518 1.00 96.56 196 LEU A N 1
ATOM 1542 C CA . LEU A 1 196 ? -7.947 1.870 7.245 1.00 96.56 196 LEU A CA 1
ATOM 1543 C C . LEU A 1 196 ? -8.902 0.887 7.926 1.00 96.56 196 LEU A C 1
ATOM 1545 O O . LEU A 1 196 ? -9.266 1.024 9.100 1.00 96.56 196 LEU A O 1
ATOM 1549 N N . SER A 1 197 ? -9.293 -0.146 7.194 1.00 96.88 197 SER A N 1
ATOM 1550 C CA . SER A 1 197 ? -10.125 -1.241 7.675 1.00 96.88 197 SER A CA 1
ATOM 1551 C C . SER A 1 197 ? -9.492 -2.601 7.390 1.00 96.88 197 SER A C 1
ATOM 1553 O O . SER A 1 197 ? -8.537 -2.749 6.632 1.00 96.88 197 SER A O 1
ATOM 1555 N N . VAL A 1 198 ? -10.056 -3.647 7.995 1.00 96.38 198 VAL A N 1
ATOM 1556 C CA . VAL A 1 198 ? -9.637 -5.029 7.721 1.00 96.38 198 VAL A CA 1
ATOM 1557 C C . VAL A 1 198 ? -9.939 -5.426 6.266 1.00 96.38 198 VAL A C 1
ATOM 1559 O O . VAL A 1 198 ? -9.277 -6.319 5.741 1.00 96.38 198 VAL A O 1
ATOM 1562 N N . ARG A 1 199 ? -10.905 -4.778 5.589 1.00 96.62 199 ARG A N 1
ATOM 1563 C CA . ARG A 1 199 ? -11.177 -5.032 4.161 1.00 96.62 199 ARG A CA 1
ATOM 1564 C C . ARG A 1 199 ? -10.020 -4.561 3.286 1.00 96.62 199 ARG A C 1
ATOM 1566 O O . ARG A 1 199 ? -9.653 -5.294 2.376 1.00 96.62 199 ARG A O 1
ATOM 1573 N N . ASP A 1 200 ? -9.396 -3.432 3.630 1.00 98.25 200 ASP A N 1
ATOM 1574 C CA . ASP A 1 200 ? -8.198 -2.934 2.941 1.00 98.25 200 ASP A CA 1
ATOM 1575 C C . ASP A 1 200 ? -7.062 -3.951 3.002 1.00 98.25 200 ASP A C 1
ATOM 1577 O O . ASP A 1 200 ? -6.448 -4.265 1.985 1.00 98.25 200 ASP A O 1
ATOM 1581 N N . MET A 1 201 ? -6.833 -4.523 4.188 1.00 97.62 201 MET A N 1
ATOM 1582 C CA . MET A 1 201 ? -5.783 -5.521 4.385 1.00 97.62 201 MET A CA 1
ATOM 1583 C C . MET A 1 201 ? -6.067 -6.804 3.601 1.00 97.62 201 MET A C 1
ATOM 1585 O O . MET A 1 201 ? -5.180 -7.351 2.955 1.00 97.62 201 MET A O 1
ATOM 1589 N N . LYS A 1 202 ? -7.321 -7.274 3.616 1.00 97.50 202 LYS A N 1
ATOM 1590 C CA . LYS A 1 202 ? -7.729 -8.458 2.847 1.00 97.50 202 LYS A CA 1
ATOM 1591 C C . LYS A 1 202 ? -7.569 -8.243 1.345 1.00 97.50 202 LYS A C 1
ATOM 1593 O O . LYS A 1 202 ? -7.091 -9.140 0.660 1.00 97.50 202 LYS A O 1
ATOM 1598 N N . LEU A 1 203 ? -7.966 -7.076 0.837 1.00 98.50 203 LEU A N 1
ATOM 1599 C CA . LEU A 1 203 ? -7.809 -6.748 -0.576 1.00 98.50 203 LEU A CA 1
ATOM 1600 C C . LEU A 1 203 ? -6.323 -6.701 -0.947 1.00 98.50 203 LEU A C 1
ATOM 1602 O O . LEU A 1 203 ? -5.932 -7.311 -1.934 1.00 98.50 203 LEU A O 1
ATOM 1606 N N . ALA A 1 204 ? -5.485 -6.066 -0.123 1.00 98.38 204 ALA A N 1
ATOM 1607 C CA . ALA A 1 204 ? -4.035 -6.042 -0.314 1.00 98.38 204 ALA A CA 1
ATOM 1608 C C . ALA A 1 204 ? -3.409 -7.450 -0.335 1.00 98.38 204 ALA A C 1
ATOM 1610 O O . ALA A 1 204 ? -2.571 -7.735 -1.187 1.00 98.38 204 ALA A O 1
ATOM 1611 N N . GLN A 1 205 ? -3.860 -8.364 0.533 1.00 97.69 205 GLN A N 1
ATOM 1612 C CA . GLN A 1 205 ? -3.440 -9.771 0.498 1.00 97.69 205 GLN A CA 1
ATOM 1613 C C . GLN A 1 205 ? -3.864 -10.465 -0.805 1.00 97.69 205 GLN A C 1
ATOM 1615 O O . GLN A 1 205 ? -3.057 -11.157 -1.418 1.00 97.69 205 GLN A O 1
ATOM 1620 N N . LYS A 1 206 ? -5.094 -10.239 -1.283 1.00 98.12 206 LYS A N 1
ATOM 1621 C CA . LYS A 1 206 ? -5.545 -10.776 -2.578 1.00 98.12 206 LYS A CA 1
ATOM 1622 C C . LYS A 1 206 ? -4.788 -10.198 -3.765 1.00 98.12 206 LYS A C 1
ATOM 1624 O O . LYS A 1 206 ? -4.527 -10.911 -4.727 1.00 98.12 206 LYS A O 1
ATOM 1629 N N . ILE A 1 207 ? -4.397 -8.934 -3.683 1.00 98.25 207 ILE A N 1
ATOM 1630 C CA . ILE A 1 207 ? -3.508 -8.321 -4.664 1.00 98.25 207 ILE A CA 1
ATOM 1631 C C . ILE A 1 207 ? -2.139 -9.010 -4.618 1.00 98.25 207 ILE A C 1
ATOM 1633 O O . ILE A 1 207 ? -1.631 -9.361 -5.671 1.00 98.25 207 ILE A O 1
ATOM 1637 N N . ASN A 1 208 ? -1.567 -9.295 -3.442 1.00 96.94 208 ASN A N 1
ATOM 1638 C CA . ASN A 1 208 ? -0.313 -10.057 -3.358 1.00 96.94 208 ASN A CA 1
ATOM 1639 C C . ASN A 1 208 ? -0.414 -11.439 -4.018 1.00 96.94 208 ASN A C 1
ATOM 1641 O O . ASN A 1 208 ? 0.524 -11.827 -4.704 1.00 96.94 208 ASN A O 1
ATOM 1645 N N . GLU A 1 209 ? -1.534 -12.149 -3.839 1.00 96.31 209 GLU A N 1
ATOM 1646 C CA . GLU A 1 209 ? -1.787 -13.429 -4.520 1.00 96.31 209 GLU A CA 1
ATOM 1647 C C . GLU A 1 209 ? -1.771 -13.266 -6.047 1.00 96.31 209 GLU A C 1
ATOM 1649 O O . GLU A 1 209 ? -1.131 -14.055 -6.727 1.00 96.31 209 GLU A O 1
ATOM 1654 N N . ILE A 1 210 ? -2.416 -12.222 -6.585 1.00 96.88 210 ILE A N 1
ATOM 1655 C CA . ILE A 1 210 ? -2.399 -11.921 -8.029 1.00 96.88 210 ILE A CA 1
ATOM 1656 C C . ILE A 1 210 ? -0.978 -11.603 -8.501 1.00 96.88 210 ILE A C 1
ATOM 1658 O O . ILE A 1 210 ? -0.546 -12.087 -9.537 1.00 96.88 210 ILE A O 1
ATOM 1662 N N . LEU A 1 211 ? -0.253 -10.774 -7.750 1.00 95.19 211 LEU A N 1
ATOM 1663 C CA . LEU A 1 211 ? 1.082 -10.305 -8.118 1.00 95.19 211 LEU A CA 1
ATOM 1664 C C . LEU A 1 211 ? 2.158 -11.396 -8.020 1.00 95.19 211 LEU A C 1
ATOM 1666 O O . LEU A 1 211 ? 3.234 -11.210 -8.581 1.00 95.19 211 LEU A O 1
ATOM 1670 N N . ALA A 1 212 ? 1.895 -12.504 -7.321 1.00 92.56 212 ALA A N 1
ATOM 1671 C CA . ALA A 1 212 ? 2.842 -13.610 -7.173 1.00 92.56 212 ALA A CA 1
ATOM 1672 C C . ALA A 1 212 ? 3.180 -14.296 -8.509 1.00 92.56 212 ALA A C 1
ATOM 1674 O O . ALA A 1 212 ? 4.261 -14.865 -8.638 1.00 92.56 212 ALA A O 1
ATOM 1675 N N . ASP A 1 213 ? 2.291 -14.188 -9.500 1.00 92.56 213 ASP A N 1
ATOM 1676 C CA . ASP A 1 213 ? 2.459 -14.784 -10.829 1.00 92.56 213 ASP A CA 1
ATOM 1677 C C . ASP A 1 213 ? 3.225 -13.873 -11.815 1.00 92.56 213 ASP A C 1
ATOM 1679 O O . ASP A 1 213 ? 3.394 -14.233 -12.980 1.00 92.56 213 ASP A O 1
ATOM 1683 N N . PHE A 1 214 ? 3.689 -12.691 -11.381 1.00 91.88 214 PHE A N 1
ATOM 1684 C CA . PHE A 1 214 ? 4.288 -11.672 -12.255 1.00 91.88 214 PHE A CA 1
ATOM 1685 C C . PHE A 1 214 ? 5.635 -11.145 -11.739 1.00 91.88 214 PHE A C 1
ATOM 1687 O O . PHE A 1 214 ? 5.843 -10.970 -10.535 1.00 91.88 214 PHE A O 1
ATOM 1694 N N . ASP A 1 215 ? 6.531 -10.773 -12.661 1.00 89.00 215 ASP A N 1
ATOM 1695 C CA . ASP A 1 215 ? 7.769 -10.051 -12.328 1.00 89.00 215 ASP A CA 1
ATOM 1696 C C . ASP A 1 215 ? 7.500 -8.555 -12.083 1.00 89.00 215 ASP A C 1
ATOM 1698 O O . ASP A 1 215 ? 7.697 -7.685 -12.936 1.00 89.00 215 ASP A O 1
ATOM 1702 N N . THR A 1 216 ? 7.025 -8.262 -10.874 1.00 88.12 216 THR A N 1
ATOM 1703 C CA . THR A 1 216 ? 6.614 -6.917 -10.434 1.00 88.12 216 THR A CA 1
ATOM 1704 C C . THR A 1 216 ? 7.762 -6.006 -9.997 1.00 88.12 216 THR A C 1
ATOM 1706 O O . THR A 1 216 ? 7.516 -4.862 -9.591 1.00 88.12 216 THR A O 1
ATOM 1709 N N . LEU A 1 217 ? 9.006 -6.489 -10.065 1.00 87.12 217 LEU A N 1
ATOM 1710 C CA . LEU A 1 217 ? 10.207 -5.746 -9.680 1.00 87.12 217 LEU A CA 1
ATOM 1711 C C . LEU A 1 217 ? 11.086 -5.397 -10.875 1.00 87.12 217 LEU A C 1
ATOM 1713 O O . LEU A 1 217 ? 12.253 -5.052 -10.671 1.00 87.12 217 LEU A O 1
ATOM 1717 N N . THR A 1 218 ? 10.529 -5.433 -12.088 1.00 81.06 218 THR A N 1
ATOM 1718 C CA . THR A 1 218 ? 11.275 -5.241 -13.335 1.00 81.06 218 THR A CA 1
ATOM 1719 C C . THR A 1 218 ? 12.299 -4.108 -13.203 1.00 81.06 218 THR A C 1
ATOM 1721 O O . THR A 1 218 ? 11.913 -2.964 -12.920 1.00 81.06 218 THR A O 1
ATOM 1724 N N . PRO A 1 219 ? 13.602 -4.405 -13.378 1.00 74.19 219 PRO A N 1
ATOM 1725 C CA . PRO A 1 219 ? 14.647 -3.418 -13.206 1.00 74.19 219 PRO A CA 1
ATOM 1726 C C . PRO A 1 219 ? 14.441 -2.223 -14.122 1.00 74.19 219 PRO A C 1
ATOM 1728 O O . PRO A 1 219 ? 14.187 -2.337 -15.325 1.00 74.19 219 PRO A O 1
ATOM 1731 N N . TRP A 1 220 ? 14.610 -1.049 -13.540 1.00 71.81 220 TRP A N 1
ATOM 1732 C CA . TRP A 1 220 ? 14.603 0.189 -14.277 1.00 71.81 220 TRP A CA 1
ATOM 1733 C C . TRP A 1 220 ? 15.828 0.236 -15.185 1.00 71.81 220 TRP A C 1
ATOM 1735 O O . TRP A 1 220 ? 16.968 0.127 -14.721 1.00 71.81 220 TRP A O 1
ATOM 1745 N N . LYS A 1 221 ? 15.616 0.438 -16.490 1.00 68.19 221 LYS A N 1
ATOM 1746 C CA . LYS A 1 221 ? 16.717 0.761 -17.404 1.00 68.19 221 LYS A CA 1
ATOM 1747 C C . LYS A 1 221 ? 17.185 2.176 -17.079 1.00 68.19 221 LYS A C 1
ATOM 1749 O O . LYS A 1 221 ? 16.643 3.135 -17.624 1.00 68.19 221 LYS A O 1
ATOM 1754 N N . ALA A 1 222 ? 18.134 2.275 -16.150 1.00 61.34 222 ALA A N 1
ATOM 1755 C CA . ALA A 1 222 ? 18.749 3.532 -15.759 1.00 61.34 222 ALA A CA 1
ATOM 1756 C C . ALA A 1 222 ? 19.267 4.255 -17.001 1.00 61.34 222 ALA A C 1
ATOM 1758 O O . ALA A 1 222 ? 19.884 3.645 -17.879 1.00 61.34 222 ALA A O 1
ATOM 1759 N N . ASP A 1 223 ? 18.989 5.553 -17.070 1.00 67.19 223 ASP A N 1
ATOM 1760 C CA . ASP A 1 223 ? 19.654 6.415 -18.031 1.00 67.19 223 ASP A CA 1
ATOM 1761 C C . ASP A 1 223 ? 21.147 6.402 -17.688 1.00 67.19 223 ASP A C 1
ATOM 1763 O O . ASP A 1 223 ? 21.551 6.869 -16.624 1.00 67.19 223 ASP A O 1
ATOM 1767 N N . THR A 1 224 ? 21.967 5.822 -18.566 1.00 65.12 224 THR A N 1
ATOM 1768 C CA . THR A 1 224 ? 23.409 5.654 -18.333 1.00 65.12 224 THR A CA 1
ATOM 1769 C C . THR A 1 224 ? 24.145 6.985 -18.214 1.00 65.12 224 THR A C 1
ATOM 1771 O O . THR A 1 224 ? 25.294 7.005 -17.782 1.00 65.12 224 THR A O 1
ATOM 1774 N N . THR A 1 225 ? 23.507 8.095 -18.599 1.00 75.00 225 THR A N 1
ATOM 1775 C CA . THR A 1 225 ? 24.053 9.445 -18.424 1.00 75.00 225 THR A CA 1
ATOM 1776 C C . THR A 1 225 ? 23.890 9.975 -16.996 1.00 75.00 225 THR A C 1
ATOM 1778 O O . THR A 1 225 ? 24.549 10.948 -16.629 1.00 75.00 225 THR A O 1
ATOM 1781 N N . ARG A 1 226 ? 23.049 9.338 -16.169 1.00 73.25 226 ARG A N 1
ATOM 1782 C CA . ARG A 1 226 ? 22.745 9.758 -14.797 1.00 73.25 226 ARG A CA 1
ATOM 1783 C C . ARG A 1 226 ? 23.415 8.854 -13.772 1.00 73.25 226 ARG A C 1
ATOM 1785 O O . ARG A 1 226 ? 23.514 7.639 -13.937 1.00 73.25 226 ARG A O 1
ATOM 1792 N N . GLY A 1 227 ? 23.839 9.453 -12.662 1.00 80.62 227 GLY A N 1
ATOM 1793 C CA . GLY A 1 227 ? 24.361 8.698 -11.530 1.00 80.62 227 GLY A CA 1
ATOM 1794 C C . GLY A 1 227 ? 23.269 7.854 -10.851 1.00 80.62 227 GLY A C 1
ATOM 1795 O O . GLY A 1 227 ? 22.098 8.243 -10.831 1.00 80.62 227 GLY A O 1
ATOM 1796 N N . PRO A 1 228 ? 23.625 6.731 -10.201 1.00 80.06 228 PRO A N 1
ATOM 1797 C CA . PRO A 1 228 ? 22.658 5.857 -9.528 1.00 80.06 228 PRO A CA 1
ATOM 1798 C C . PRO A 1 228 ? 21.889 6.561 -8.399 1.00 80.06 228 PRO A C 1
ATOM 1800 O O . PRO A 1 228 ? 20.741 6.225 -8.121 1.00 80.06 228 PRO A O 1
ATOM 1803 N N . LYS A 1 229 ? 22.502 7.553 -7.741 1.00 83.69 229 LYS A N 1
ATOM 1804 C CA . LYS A 1 229 ? 21.850 8.356 -6.697 1.00 83.69 229 LYS A CA 1
ATOM 1805 C C . LYS A 1 229 ? 20.718 9.215 -7.265 1.00 83.69 229 LYS A C 1
ATOM 1807 O O . LYS A 1 229 ? 19.644 9.268 -6.669 1.00 83.69 229 LYS A O 1
ATOM 1812 N N . ASP A 1 230 ? 20.946 9.838 -8.415 1.00 84.44 230 ASP A N 1
ATOM 1813 C CA . ASP A 1 230 ? 19.957 10.698 -9.068 1.00 84.44 230 ASP A CA 1
ATOM 1814 C C . ASP A 1 230 ? 18.785 9.869 -9.594 1.00 84.44 230 ASP A C 1
ATOM 1816 O O . ASP A 1 230 ? 17.630 10.267 -9.460 1.00 84.44 230 ASP A O 1
ATOM 1820 N N . GLU A 1 231 ? 19.065 8.669 -10.108 1.00 82.56 231 GLU A N 1
ATOM 1821 C CA . GLU A 1 231 ? 18.030 7.729 -10.538 1.00 82.56 231 GLU A CA 1
ATOM 1822 C C . GLU A 1 231 ? 17.170 7.243 -9.356 1.00 82.56 231 GLU A C 1
ATOM 1824 O O . GLU A 1 231 ? 15.942 7.244 -9.441 1.00 82.56 231 GLU A O 1
ATOM 1829 N N . LYS A 1 232 ? 17.782 6.932 -8.200 1.00 83.31 232 LYS A N 1
ATOM 1830 C CA . LYS A 1 232 ? 17.033 6.612 -6.968 1.00 83.31 232 LYS A CA 1
ATOM 1831 C C . LYS A 1 232 ? 16.108 7.756 -6.547 1.00 83.31 232 LYS A C 1
ATOM 1833 O O . LYS A 1 232 ? 14.944 7.511 -6.231 1.00 83.31 232 LYS A O 1
ATOM 1838 N N . LEU A 1 233 ? 16.604 8.995 -6.559 1.00 85.69 233 LEU A N 1
ATOM 1839 C CA . LEU A 1 233 ? 15.800 10.178 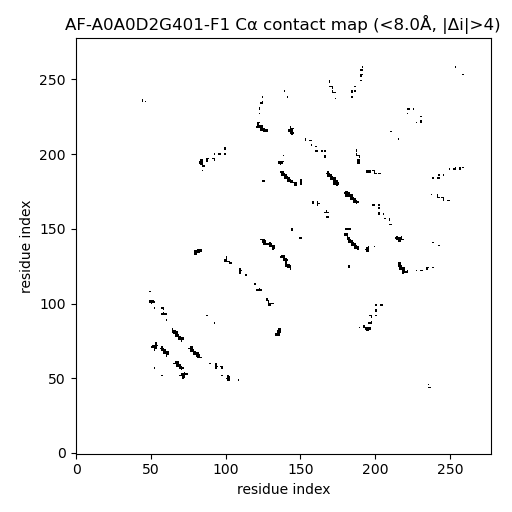-6.232 1.00 85.69 233 LEU A CA 1
ATOM 1840 C C . LEU A 1 233 ? 14.659 10.384 -7.231 1.00 85.69 233 LEU A C 1
ATOM 1842 O O . LEU A 1 233 ? 13.547 10.733 -6.837 1.00 85.69 233 LEU A O 1
ATOM 1846 N N . ARG A 1 234 ? 14.904 10.130 -8.518 1.00 85.25 234 ARG A N 1
ATOM 1847 C CA . ARG A 1 234 ? 13.884 10.247 -9.559 1.00 85.25 234 ARG A CA 1
ATOM 1848 C C . ARG A 1 234 ? 12.767 9.222 -9.390 1.00 85.25 234 ARG A C 1
ATOM 1850 O O . ARG A 1 234 ? 11.596 9.596 -9.462 1.00 85.25 234 ARG A O 1
ATOM 1857 N N . ILE A 1 235 ? 13.116 7.962 -9.129 1.00 86.31 235 ILE A N 1
ATOM 1858 C CA . ILE A 1 235 ? 12.146 6.890 -8.869 1.00 86.31 235 ILE A CA 1
ATOM 1859 C C . ILE A 1 235 ? 11.344 7.187 -7.601 1.00 86.31 235 ILE A C 1
ATOM 1861 O O . ILE A 1 235 ? 10.120 7.062 -7.619 1.00 86.31 235 ILE A O 1
ATOM 1865 N N . ALA A 1 236 ? 11.998 7.643 -6.527 1.00 87.81 236 ALA A N 1
ATOM 1866 C CA . ALA A 1 236 ? 11.307 8.086 -5.316 1.00 87.81 236 ALA A CA 1
ATOM 1867 C C . ALA A 1 236 ? 10.314 9.221 -5.620 1.00 87.81 236 ALA A C 1
ATOM 1869 O O . ALA A 1 236 ? 9.136 9.114 -5.293 1.00 87.81 236 ALA A O 1
ATOM 1870 N N . GLY A 1 237 ? 10.745 10.244 -6.364 1.00 89.31 237 GLY A N 1
ATOM 1871 C CA . GLY A 1 237 ? 9.869 11.339 -6.774 1.00 89.31 237 GLY A CA 1
ATOM 1872 C C . GLY A 1 237 ? 8.706 10.897 -7.671 1.00 89.31 237 GLY A C 1
ATOM 1873 O O . GLY A 1 237 ? 7.630 11.488 -7.608 1.00 89.31 237 GLY A O 1
ATOM 1874 N N . LEU A 1 238 ? 8.882 9.867 -8.507 1.00 90.25 238 LEU A N 1
ATOM 1875 C CA . LEU A 1 238 ? 7.781 9.287 -9.283 1.00 90.25 238 LEU A CA 1
ATOM 1876 C C . LEU A 1 238 ? 6.772 8.569 -8.379 1.00 90.25 238 LEU A C 1
ATOM 1878 O O . LEU A 1 238 ? 5.575 8.806 -8.526 1.00 90.25 238 LEU A O 1
ATOM 1882 N N . ARG A 1 239 ? 7.241 7.749 -7.430 1.00 91.56 239 ARG A N 1
ATOM 1883 C CA . ARG A 1 239 ? 6.382 7.082 -6.438 1.00 91.56 239 ARG A CA 1
ATOM 1884 C C . ARG A 1 239 ? 5.545 8.102 -5.666 1.00 91.56 239 ARG A C 1
ATOM 1886 O O . ARG A 1 239 ? 4.327 7.956 -5.609 1.00 91.56 239 ARG A O 1
ATOM 1893 N N . ASP A 1 240 ? 6.173 9.170 -5.178 1.00 92.75 240 ASP A N 1
ATOM 1894 C CA . ASP A 1 240 ? 5.491 10.231 -4.431 1.00 92.75 240 ASP A CA 1
ATOM 1895 C C . ASP A 1 240 ? 4.403 10.921 -5.267 1.00 92.75 240 ASP A C 1
ATOM 1897 O O . ASP A 1 240 ? 3.286 11.121 -4.788 1.00 92.75 240 ASP A O 1
ATOM 1901 N N . ARG A 1 241 ? 4.677 11.226 -6.546 1.00 93.62 241 ARG A N 1
ATOM 1902 C CA . ARG A 1 241 ? 3.666 11.802 -7.454 1.00 93.62 241 ARG A CA 1
ATOM 1903 C C . ARG A 1 241 ? 2.472 10.875 -7.660 1.00 93.62 241 ARG A C 1
ATOM 1905 O O . ARG A 1 241 ? 1.342 11.351 -7.706 1.00 93.62 241 ARG A O 1
ATOM 1912 N N . MET A 1 242 ? 2.705 9.571 -7.783 1.00 94.12 242 MET A N 1
ATOM 1913 C CA . MET A 1 242 ? 1.630 8.598 -7.987 1.00 94.12 242 MET A CA 1
ATOM 1914 C C . MET A 1 242 ? 0.784 8.396 -6.725 1.00 94.12 242 MET A C 1
ATOM 1916 O O . MET A 1 242 ? -0.440 8.329 -6.821 1.00 94.12 242 MET A O 1
ATOM 1920 N N . VAL A 1 243 ? 1.407 8.374 -5.541 1.00 95.25 243 VAL A N 1
ATOM 1921 C CA . VAL A 1 243 ? 0.675 8.378 -4.260 1.00 95.25 243 VAL A CA 1
ATOM 1922 C C . VAL A 1 243 ? -0.155 9.653 -4.128 1.00 95.25 243 VAL A C 1
ATOM 1924 O O . VAL A 1 243 ? -1.336 9.580 -3.793 1.00 95.25 243 VAL A O 1
ATOM 1927 N N . ALA A 1 244 ? 0.419 10.816 -4.449 1.00 95.50 244 ALA A N 1
ATOM 1928 C CA . ALA A 1 244 ? -0.298 12.087 -4.419 1.00 95.50 244 ALA A CA 1
ATOM 1929 C C . ALA A 1 244 ? -1.491 12.108 -5.390 1.00 95.50 244 ALA A C 1
ATOM 1931 O O . ALA A 1 244 ? -2.561 12.596 -5.035 1.00 95.50 244 ALA A O 1
ATOM 1932 N N . ALA A 1 245 ? -1.349 11.533 -6.587 1.00 95.56 245 ALA A N 1
ATOM 1933 C CA . ALA A 1 245 ? -2.451 11.411 -7.536 1.00 95.56 245 ALA A CA 1
ATOM 1934 C C . ALA A 1 245 ? -3.579 10.510 -6.997 1.00 95.56 245 ALA A C 1
ATOM 1936 O O . ALA A 1 245 ? -4.743 10.903 -7.046 1.00 95.56 245 ALA A O 1
ATOM 1937 N N . ASN A 1 246 ? -3.247 9.362 -6.393 1.00 96.94 246 ASN A N 1
ATOM 1938 C CA . ASN A 1 246 ? -4.237 8.527 -5.700 1.00 96.94 246 ASN A CA 1
ATOM 1939 C C . ASN A 1 246 ? -4.922 9.285 -4.554 1.00 96.94 246 ASN A C 1
ATOM 1941 O O . ASN A 1 246 ? -6.128 9.161 -4.367 1.00 96.94 246 ASN A O 1
ATOM 1945 N N . ARG A 1 247 ? -4.185 10.108 -3.799 1.00 95.50 247 ARG A N 1
ATOM 1946 C CA . ARG A 1 247 ? -4.756 10.937 -2.725 1.00 95.50 247 ARG A CA 1
ATOM 1947 C C . ARG A 1 247 ? -5.783 11.941 -3.234 1.00 95.50 247 ARG A C 1
ATOM 1949 O O . ARG A 1 247 ? -6.814 12.113 -2.590 1.00 95.50 247 ARG A O 1
ATOM 1956 N N . VAL A 1 248 ? -5.530 12.569 -4.380 1.00 95.50 248 VAL A N 1
ATOM 1957 C CA . VAL A 1 248 ? -6.495 13.480 -5.012 1.00 95.50 248 VAL A CA 1
ATOM 1958 C C . VAL A 1 248 ? -7.793 12.743 -5.350 1.00 95.50 248 VAL A C 1
ATOM 1960 O O . VAL A 1 248 ? -8.866 13.218 -4.982 1.00 95.50 248 VAL A O 1
ATOM 1963 N N . GLU A 1 249 ? -7.713 11.559 -5.965 1.00 94.81 249 GLU A N 1
ATOM 1964 C CA . GLU A 1 249 ? -8.908 10.771 -6.303 1.00 94.81 249 GLU A CA 1
ATOM 1965 C C . GLU A 1 249 ? -9.634 10.228 -5.062 1.00 94.81 249 GLU A C 1
ATOM 1967 O O . GLU A 1 249 ? -10.865 10.228 -5.021 1.00 94.81 249 GLU A O 1
ATOM 1972 N N . ILE A 1 250 ? -8.907 9.847 -4.006 1.00 93.56 250 ILE A N 1
ATOM 1973 C CA . ILE A 1 250 ? -9.502 9.482 -2.712 1.00 93.56 250 ILE A CA 1
ATOM 1974 C C . ILE A 1 250 ? -10.295 10.658 -2.138 1.00 93.56 250 ILE A C 1
ATOM 1976 O O . ILE A 1 250 ? -11.445 10.477 -1.745 1.00 93.56 250 ILE A O 1
ATOM 1980 N N . ASN A 1 251 ? -9.713 11.858 -2.107 1.00 92.38 251 ASN A N 1
ATOM 1981 C CA . ASN A 1 251 ? -10.379 13.045 -1.566 1.00 92.38 251 ASN A CA 1
ATOM 1982 C C . ASN A 1 251 ? -11.627 13.410 -2.375 1.00 92.38 251 ASN A C 1
ATOM 1984 O O . ASN A 1 251 ? -12.692 13.627 -1.802 1.00 92.38 251 ASN A O 1
ATOM 1988 N N . LYS A 1 252 ? -11.537 13.351 -3.704 1.00 91.81 252 LYS A N 1
ATOM 1989 C CA . LYS A 1 252 ? -12.685 13.544 -4.592 1.00 91.81 252 LYS A CA 1
ATOM 1990 C C . LYS A 1 252 ? -13.778 12.495 -4.366 1.00 91.81 252 LYS A C 1
ATOM 1992 O O . LYS A 1 252 ? -14.963 12.817 -4.395 1.00 91.81 252 LYS A O 1
ATOM 1997 N N . ALA A 1 253 ? -13.419 11.232 -4.146 1.00 88.62 253 ALA A N 1
ATOM 1998 C CA . ALA A 1 253 ? -14.397 10.191 -3.844 1.00 88.62 253 ALA A CA 1
ATOM 1999 C C . ALA A 1 253 ? -15.092 10.440 -2.495 1.00 88.62 253 ALA A C 1
ATOM 2001 O O . ALA A 1 253 ? -16.306 10.285 -2.397 1.00 88.62 253 ALA A O 1
ATOM 2002 N N . LEU A 1 254 ? -14.353 10.905 -1.482 1.00 86.75 254 LEU A N 1
ATOM 2003 C CA . LEU A 1 254 ? -14.906 11.253 -0.170 1.00 86.75 254 LEU A CA 1
ATOM 2004 C C . LEU A 1 254 ? -15.937 12.384 -0.246 1.00 86.75 254 LEU A C 1
ATOM 2006 O O . LEU A 1 254 ? -16.989 12.275 0.384 1.00 86.75 254 LEU A O 1
ATOM 2010 N N . GLU A 1 255 ? -15.666 13.421 -1.042 1.00 86.88 255 GLU A N 1
ATOM 2011 C CA . GLU A 1 255 ? -16.609 14.519 -1.302 1.00 86.88 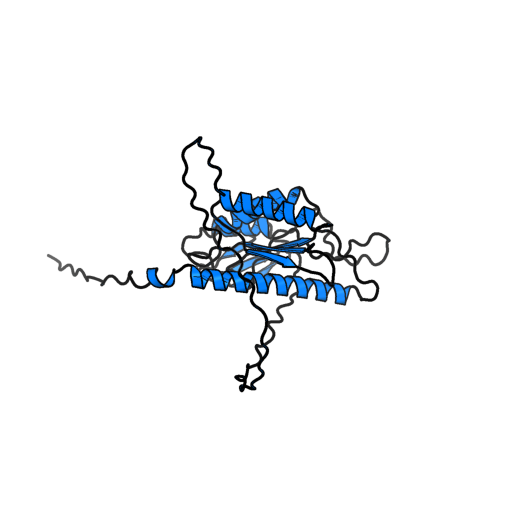255 GLU A CA 1
ATOM 2012 C C . GLU A 1 255 ? -17.906 14.007 -1.952 1.00 86.88 255 GLU A C 1
ATOM 2014 O O . GLU A 1 255 ? -19.004 14.428 -1.592 1.00 86.88 255 GLU A O 1
ATOM 2019 N N . ASN A 1 256 ? -17.794 13.034 -2.861 1.00 82.12 256 ASN A N 1
ATOM 2020 C CA . ASN A 1 256 ? -18.934 12.466 -3.585 1.00 82.12 256 ASN A CA 1
ATOM 2021 C C . ASN A 1 256 ? -19.692 11.373 -2.811 1.00 82.12 256 ASN A C 1
ATOM 2023 O O . ASN A 1 256 ? -20.835 11.070 -3.146 1.00 82.12 256 ASN A O 1
ATOM 2027 N N . CYS A 1 257 ? -19.104 10.785 -1.764 1.00 70.81 257 CYS A N 1
ATOM 2028 C CA . CYS A 1 257 ? -19.731 9.715 -0.980 1.00 70.81 257 CYS A CA 1
ATOM 2029 C C . CYS A 1 257 ? -20.944 10.173 -0.142 1.00 70.81 257 CYS A C 1
ATOM 2031 O O . CYS A 1 257 ? -21.569 9.336 0.508 1.00 70.81 257 CYS A O 1
ATOM 2033 N N . GLY A 1 258 ? -21.284 11.470 -0.108 1.00 57.34 258 GLY A N 1
ATOM 2034 C CA . GLY A 1 258 ? -22.511 11.978 0.530 1.00 57.34 258 GLY A CA 1
ATOM 2035 C C . GLY A 1 258 ? -22.602 11.722 2.043 1.00 57.34 258 GLY A C 1
ATOM 2036 O O . GLY A 1 258 ? -23.684 11.733 2.626 1.00 57.34 258 GLY A O 1
ATOM 2037 N N . CYS A 1 259 ? -21.476 11.446 2.703 1.00 55.41 259 CYS A N 1
ATOM 2038 C CA . CYS A 1 259 ? -21.453 10.978 4.091 1.00 55.41 259 CYS A CA 1
ATOM 2039 C C . CYS A 1 259 ? -21.545 12.104 5.136 1.00 55.41 259 CYS A C 1
ATOM 2041 O O . CYS A 1 259 ? -21.696 11.809 6.324 1.00 55.41 259 CYS A O 1
ATOM 2043 N N . GLU A 1 260 ? -21.484 13.378 4.736 1.00 50.16 260 GLU A N 1
ATOM 2044 C CA . GLU A 1 260 ? -21.662 14.500 5.670 1.00 50.16 260 GLU A CA 1
ATOM 2045 C C . GLU A 1 260 ? -23.100 14.583 6.206 1.00 50.16 260 GLU A C 1
ATOM 2047 O O . GLU A 1 260 ? -23.302 14.862 7.387 1.00 50.16 260 GLU A O 1
ATOM 2052 N N . THR A 1 261 ? -24.103 14.210 5.405 1.00 42.88 261 THR A N 1
ATOM 2053 C CA . THR A 1 261 ? -25.523 14.259 5.798 1.00 42.88 261 THR A CA 1
ATOM 2054 C C . THR A 1 261 ? -25.956 13.170 6.785 1.00 42.88 261 THR A C 1
ATOM 2056 O O . THR A 1 261 ? -27.027 13.279 7.373 1.00 42.88 261 THR A O 1
ATOM 2059 N N . ALA A 1 262 ? -25.148 12.128 7.016 1.00 41.38 262 ALA A N 1
ATOM 2060 C CA . ALA A 1 262 ? -25.483 11.058 7.965 1.00 41.38 262 ALA A CA 1
ATOM 2061 C C . ALA A 1 262 ? -25.029 11.349 9.410 1.00 41.38 262 ALA A C 1
ATOM 2063 O O . ALA A 1 262 ? -25.464 10.668 10.339 1.00 41.38 262 ALA A O 1
ATOM 2064 N N . LYS A 1 263 ? -24.163 12.351 9.627 1.00 43.06 263 LYS A N 1
ATOM 2065 C CA . LYS A 1 263 ? -23.653 12.707 10.965 1.00 43.06 263 LYS A CA 1
ATOM 2066 C C . LYS A 1 263 ? -24.527 13.708 11.723 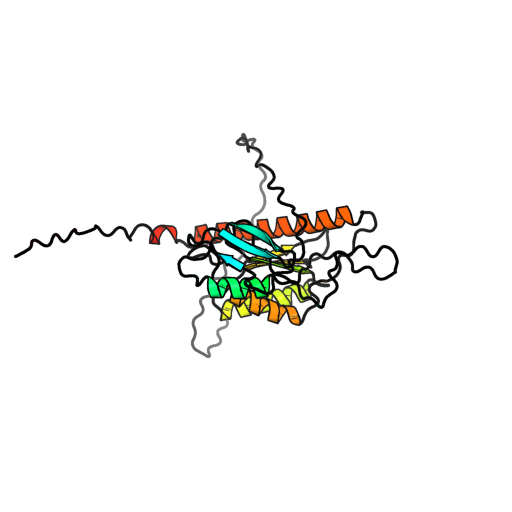1.00 43.06 263 LYS A C 1
ATOM 2068 O O . LYS A 1 263 ? -24.438 13.757 12.945 1.00 43.06 263 LYS A O 1
ATOM 2073 N N . SER A 1 264 ? -25.377 14.473 11.044 1.00 44.06 264 SER A N 1
ATOM 2074 C CA . SER A 1 264 ? -26.186 15.533 11.662 1.00 44.06 264 SER A CA 1
ATOM 2075 C C . SER A 1 264 ? -27.453 15.044 12.379 1.00 44.06 264 SER A C 1
ATOM 2077 O O . SER A 1 264 ? -28.030 15.808 13.144 1.00 44.06 264 SER A O 1
ATOM 2079 N N . ASN A 1 265 ? -27.858 13.778 12.217 1.00 39.09 265 ASN A N 1
ATOM 2080 C CA . ASN A 1 265 ? -29.124 13.272 12.775 1.00 39.09 265 ASN A CA 1
ATOM 2081 C C . ASN A 1 265 ? -28.980 12.415 14.046 1.00 39.09 265 ASN A C 1
ATOM 2083 O O . ASN A 1 265 ? -29.963 11.840 14.501 1.00 39.09 265 ASN A O 1
ATOM 2087 N N . SER A 1 266 ? -27.786 12.321 14.644 1.00 40.72 266 SER A N 1
ATOM 2088 C CA . SER A 1 266 ? -27.562 11.526 15.866 1.00 40.72 266 SER A CA 1
ATOM 2089 C C . SER A 1 266 ? -27.345 12.377 17.124 1.00 40.72 266 SER A C 1
ATOM 2091 O O . SER A 1 266 ? -26.633 11.957 18.036 1.00 40.72 266 SER A O 1
ATOM 2093 N N . THR A 1 267 ? -27.971 13.552 17.200 1.00 43.59 267 THR A N 1
ATOM 2094 C CA . THR A 1 267 ? -28.120 14.294 18.462 1.00 43.59 267 THR A CA 1
ATOM 2095 C C . THR A 1 267 ? -29.523 14.033 19.004 1.00 43.59 267 THR A C 1
ATOM 2097 O O . THR A 1 267 ? -30.430 14.841 18.829 1.00 43.59 267 THR A O 1
ATOM 2100 N N . ALA A 1 268 ? -29.724 12.865 19.616 1.00 40.53 268 ALA A N 1
ATOM 2101 C CA . ALA A 1 268 ? -30.902 12.629 20.445 1.00 40.53 268 ALA A CA 1
ATOM 2102 C C . ALA A 1 268 ? -30.701 13.335 21.806 1.00 40.53 268 ALA A C 1
ATOM 2104 O O . ALA A 1 268 ? -29.588 13.276 22.341 1.00 40.53 268 ALA A O 1
ATOM 2105 N N . PRO A 1 269 ? -31.720 14.010 22.371 1.00 41.91 269 PRO A N 1
ATOM 2106 C CA . PRO A 1 269 ? -31.603 14.676 23.665 1.00 41.91 269 PRO A CA 1
ATOM 2107 C C . PRO A 1 269 ? -31.380 13.651 24.785 1.00 41.91 269 PRO A C 1
ATOM 2109 O O . PRO A 1 269 ? -32.056 12.625 24.831 1.00 41.91 269 PRO A O 1
ATOM 2112 N N . LEU A 1 270 ? -30.452 13.940 25.703 1.00 39.56 270 LEU A N 1
ATOM 2113 C CA . LEU A 1 270 ? -30.354 13.232 26.979 1.00 39.56 270 LEU A CA 1
ATOM 2114 C C . LEU A 1 270 ? -31.617 13.532 27.803 1.00 39.56 270 LEU A C 1
ATOM 2116 O O . LEU A 1 270 ? -31.726 14.603 28.396 1.00 39.56 270 LEU A O 1
ATOM 2120 N N . GLU A 1 271 ? -32.552 12.586 27.871 1.00 40.16 271 GLU A N 1
ATOM 2121 C CA . GLU A 1 271 ? -33.546 12.563 28.943 1.00 40.16 271 GLU A CA 1
ATOM 2122 C C . GLU A 1 271 ? -32.882 12.050 30.225 1.00 40.16 271 GLU A C 1
ATOM 2124 O O . GLU A 1 271 ? -32.480 10.891 30.354 1.00 40.16 271 GLU A O 1
ATOM 2129 N N . THR A 1 272 ? -32.732 12.956 31.184 1.00 41.16 272 THR A N 1
ATOM 2130 C CA . THR A 1 272 ? -32.327 12.680 32.559 1.00 41.16 272 THR A CA 1
ATOM 2131 C C . THR A 1 272 ? -33.441 11.939 33.297 1.00 41.16 272 THR A C 1
ATOM 2133 O O . THR A 1 272 ? -34.455 12.540 33.645 1.00 41.16 272 THR A O 1
ATOM 2136 N N . PHE A 1 273 ? -33.241 10.653 33.592 1.00 39.19 273 PHE A N 1
ATOM 2137 C CA . PHE A 1 273 ? -34.049 9.935 34.580 1.00 39.19 273 PHE A CA 1
ATOM 2138 C C . PHE A 1 273 ? -33.446 10.116 35.977 1.00 39.19 273 PHE A C 1
ATOM 2140 O O . PHE A 1 273 ? -32.500 9.427 36.359 1.00 39.19 273 PHE A O 1
ATOM 2147 N N . SER A 1 274 ? -34.020 11.037 36.748 1.00 43.03 274 SER A N 1
ATOM 2148 C CA . SER A 1 274 ? -33.851 11.098 38.201 1.00 43.03 274 SER A CA 1
ATOM 2149 C C . SER A 1 274 ? -34.694 9.992 38.842 1.00 43.03 274 SER A C 1
ATOM 2151 O O . SER A 1 274 ? -35.909 9.960 38.660 1.00 43.03 274 SER A O 1
ATOM 2153 N N . LYS A 1 275 ? -34.068 9.078 39.589 1.00 45.53 275 LYS A N 1
ATOM 2154 C CA . LYS A 1 275 ? -34.766 8.199 40.539 1.00 45.53 275 LYS A CA 1
ATOM 2155 C C . LYS A 1 275 ? -34.637 8.798 41.937 1.00 45.53 275 LYS A C 1
ATOM 2157 O O . LYS A 1 275 ? -33.525 8.892 42.452 1.00 45.53 275 LYS A O 1
ATOM 2162 N N . GLU A 1 276 ? -35.762 9.187 42.529 1.00 38.81 276 GLU A N 1
ATOM 2163 C CA . GLU A 1 276 ? -35.885 9.389 43.977 1.00 38.81 276 GLU A CA 1
ATOM 2164 C C . GLU A 1 276 ? -35.927 8.035 44.708 1.00 38.81 276 GLU A C 1
ATOM 2166 O O . GLU A 1 276 ? -36.401 7.047 44.132 1.00 38.81 276 GLU A O 1
ATOM 2171 N N . PRO A 1 277 ? -35.445 7.965 45.960 1.00 56.75 277 PRO A N 1
ATOM 2172 C CA . PRO A 1 277 ? -35.551 6.775 46.790 1.00 56.75 277 PRO A CA 1
ATOM 2173 C C . PRO A 1 277 ? -36.836 6.785 47.634 1.00 56.75 277 PRO A C 1
ATOM 2175 O O . PRO A 1 277 ? -37.240 7.828 48.150 1.00 56.75 277 PRO A O 1
ATOM 2178 N N . VAL A 1 278 ? -37.411 5.598 47.837 1.00 54.25 278 VAL A N 1
ATOM 2179 C CA . VAL A 1 278 ? -38.265 5.257 48.988 1.00 54.25 278 VAL A CA 1
ATOM 2180 C C . VAL A 1 278 ? -37.690 4.003 49.623 1.00 54.25 278 VAL A C 1
ATOM 2182 O O . VAL A 1 278 ? -37.366 3.072 48.849 1.00 54.25 278 VAL A O 1
#

Foldseek 3Di:
DDDDDDDDDDDDDDDDDDDDDDDDDDDDDDDDDDDDDDDDPPPPPPVDDQAAADPPQQWDADPVQFWIWGAGNVRDTDIATADADPPADVVLVSVLLCVQRHDDPPDPDLPDPPPDDPPRQAQFLFDRHWDQDRNNFKIKGKFFAPDVVVVVVLVVQLVVVCVVLVFAWQKDFFDDDPDDRGMMMTMGGDLVVGGDHSSSSVSSVVSSVSCVVGPRGPHDPDPPVDDSVVVSVVSSVRNVVRVVVSVVVSVVVNVVVPCVVVPPPPPDDDDDDDDDDD

Sequence (278 aa):
MLQVHHVGNRCITRIIPASVGRHVNQMLQPGFGPTRLPHPPFHASSLRRSLYLSSTAPIHFSADRRTINICLKDGKVITQRFSPTPKANLDRLAKALSELMQTPEHQPVIEGLNEEGRDRPGITFGMMEWYLDPEGDTIHRHIALPSAGELNTIEELILRRADEMDHHPHINRGKVEDRADMCMTITCTTHSPRGLSVRDMKLAQKINEILADFDTLTPWKADTTRGPKDEKLRIAGLRDRMVAANRVEINKALENCGCETAKSNSTAPLETFSKEPV

Organism: NCBI:txid1851006

Mean predicted aligned error: 14.18 Å

Radius of gyration: 24.33 Å; Cα contacts (8 Å, |Δi|>4): 352; chains: 1; bounding box: 71×54×87 Å